Protein AF-A0A127ZNM2-F1 (afdb_monomer)

Mean predicted aligned error: 16.03 Å

Structure (mmCIF, N/CA/C/O backbone):
data_AF-A0A127ZNM2-F1
#
_entry.id   AF-A0A127ZNM2-F1
#
loop_
_atom_site.group_PDB
_atom_site.id
_atom_site.type_symbol
_atom_site.label_atom_id
_atom_site.label_alt_id
_atom_site.label_comp_id
_atom_site.label_asym_id
_atom_site.label_entity_id
_atom_site.label_seq_id
_atom_site.pdbx_PDB_ins_code
_atom_site.Cartn_x
_atom_site.Cartn_y
_atom_site.Cartn_z
_atom_site.occupancy
_atom_site.B_iso_or_equiv
_atom_site.auth_seq_id
_atom_site.auth_comp_id
_atom_site.auth_asym_id
_atom_site.auth_atom_id
_atom_site.pdbx_PDB_model_num
ATOM 1 N N . MET A 1 1 ? 29.976 -77.943 -23.972 1.00 35.22 1 MET A N 1
ATOM 2 C CA . MET A 1 1 ? 30.189 -76.888 -24.985 1.00 35.22 1 MET A CA 1
ATOM 3 C C . MET A 1 1 ? 28.812 -76.479 -25.457 1.00 35.22 1 MET A C 1
ATOM 5 O O . MET A 1 1 ? 28.127 -77.279 -26.067 1.00 35.22 1 MET A O 1
ATOM 9 N N . GLU A 1 2 ? 28.236 -75.532 -24.726 1.00 41.50 2 GLU A N 1
ATOM 10 C CA . GLU A 1 2 ? 28.167 -74.114 -25.117 1.00 41.50 2 GLU A CA 1
ATOM 11 C C . GLU A 1 2 ? 27.053 -73.887 -26.136 1.00 41.50 2 GLU A C 1
ATOM 13 O O . GLU A 1 2 ? 27.172 -74.310 -27.277 1.00 41.50 2 GLU A O 1
ATOM 18 N N . SER A 1 3 ? 25.991 -73.217 -25.676 1.00 38.03 3 SER A N 1
ATOM 19 C CA . SER A 1 3 ? 25.075 -72.359 -26.443 1.00 38.03 3 SER A CA 1
ATOM 20 C C . SER A 1 3 ? 23.628 -72.568 -25.995 1.00 38.03 3 SER A C 1
ATOM 22 O O . SER A 1 3 ? 22.921 -73.419 -26.518 1.00 38.03 3 SER A O 1
ATOM 24 N N . SER A 1 4 ? 23.189 -71.789 -25.004 1.00 39.59 4 SER A N 1
ATOM 25 C CA . SER A 1 4 ? 21.938 -71.021 -25.121 1.00 39.59 4 SER A CA 1
ATOM 26 C C . SER A 1 4 ? 21.837 -70.022 -23.963 1.00 39.59 4 SER A C 1
ATOM 28 O O . SER A 1 4 ? 20.958 -70.078 -23.113 1.00 39.59 4 SER A O 1
ATOM 30 N N . ASN A 1 5 ? 22.813 -69.113 -23.896 1.00 51.09 5 ASN A N 1
ATOM 31 C CA . ASN A 1 5 ? 22.818 -67.956 -22.988 1.00 51.09 5 ASN A CA 1
ATOM 32 C C . ASN A 1 5 ? 22.703 -66.642 -23.791 1.00 51.09 5 ASN A C 1
ATOM 34 O O . ASN A 1 5 ? 23.195 -65.589 -23.387 1.00 51.09 5 ASN A O 1
ATOM 38 N N . TRP A 1 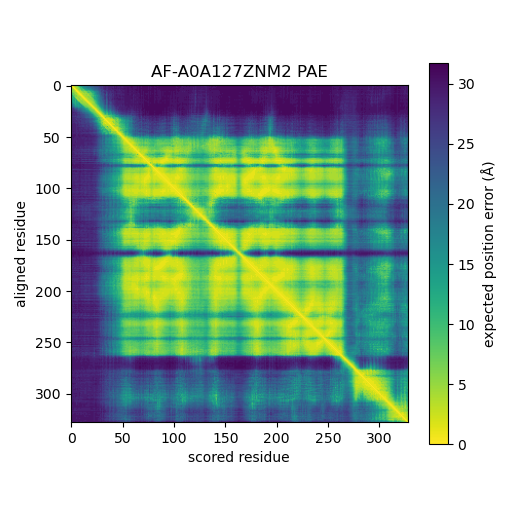6 ? 22.089 -66.721 -24.978 1.00 43.47 6 TRP A N 1
ATOM 39 C CA . TRP A 1 6 ? 22.029 -65.627 -25.955 1.00 43.47 6 TRP A CA 1
ATOM 40 C C . TRP A 1 6 ? 20.645 -64.972 -26.073 1.00 43.47 6 TRP A C 1
ATOM 42 O O . TRP A 1 6 ? 20.515 -63.931 -26.701 1.00 43.47 6 TRP A O 1
ATOM 52 N N . ILE A 1 7 ? 19.617 -65.519 -25.414 1.00 46.19 7 ILE A N 1
ATOM 53 C CA . ILE A 1 7 ? 18.270 -64.920 -25.417 1.00 46.19 7 ILE A CA 1
ATOM 54 C C . ILE A 1 7 ? 18.083 -63.981 -24.211 1.00 46.19 7 ILE A C 1
ATOM 56 O O . ILE A 1 7 ? 17.476 -62.921 -24.344 1.00 46.19 7 ILE A O 1
ATOM 60 N N . LEU A 1 8 ? 18.709 -64.265 -23.060 1.00 42.72 8 LEU A N 1
ATOM 61 C CA . LEU A 1 8 ? 18.593 -63.407 -21.869 1.00 42.72 8 LEU A CA 1
ATOM 62 C C . LEU A 1 8 ? 19.437 -62.118 -21.950 1.00 42.72 8 LEU A C 1
ATOM 64 O O . LEU A 1 8 ? 19.090 -61.109 -21.341 1.00 42.72 8 LEU A O 1
ATOM 68 N N . LYS A 1 9 ? 20.520 -62.111 -22.743 1.00 43.12 9 LYS A N 1
ATOM 69 C CA . LYS A 1 9 ? 21.367 -60.918 -22.936 1.00 43.12 9 LYS A CA 1
ATOM 70 C C . LYS A 1 9 ? 20.767 -59.882 -23.889 1.00 43.12 9 LYS A C 1
ATOM 72 O O . LYS A 1 9 ? 21.133 -58.717 -23.791 1.00 43.12 9 LYS A O 1
ATOM 77 N N . HIS A 1 10 ? 19.865 -60.261 -24.794 1.00 45.41 10 HIS A N 1
ATOM 78 C CA . HIS A 1 10 ? 19.242 -59.310 -25.728 1.00 45.41 10 HIS A CA 1
ATOM 79 C C . HIS A 1 10 ? 17.974 -58.663 -25.164 1.00 45.41 10 HIS A C 1
ATOM 81 O O . HIS A 1 10 ? 17.682 -57.519 -25.498 1.00 45.41 10 HIS A O 1
ATOM 87 N N . VAL A 1 11 ? 17.295 -59.317 -24.218 1.00 47.62 11 VAL A N 1
ATOM 88 C CA . VAL A 1 11 ? 16.164 -58.707 -23.499 1.00 47.62 11 VAL A CA 1
ATOM 89 C C . VAL A 1 11 ? 16.650 -57.667 -22.477 1.00 47.62 11 VAL A C 1
ATOM 91 O O . VAL A 1 11 ? 16.052 -56.601 -22.358 1.00 47.62 11 VAL A O 1
ATOM 94 N N . SER A 1 12 ? 17.793 -57.896 -21.818 1.00 44.81 12 SER A N 1
ATOM 95 C CA . SER A 1 12 ? 18.364 -56.910 -20.883 1.00 44.81 12 SER A CA 1
ATOM 96 C C . SER A 1 12 ? 19.049 -55.717 -21.561 1.00 44.81 12 SER A C 1
ATOM 98 O O . SER A 1 12 ? 19.131 -54.658 -20.948 1.00 44.81 12 SER A O 1
ATOM 100 N N . LEU A 1 13 ? 19.516 -55.841 -22.812 1.00 41.12 13 LEU A N 1
ATOM 101 C CA . LEU A 1 13 ? 20.121 -54.708 -23.530 1.00 41.12 13 LEU A CA 1
ATOM 102 C C . LEU A 1 13 ? 19.072 -53.779 -24.167 1.00 41.12 13 LEU A C 1
ATOM 104 O O . LEU A 1 13 ? 19.312 -52.580 -24.277 1.00 41.12 13 LEU A O 1
ATOM 108 N N . LEU A 1 14 ? 17.893 -54.302 -24.523 1.00 38.56 14 LEU A N 1
ATOM 109 C CA . LEU A 1 14 ? 16.771 -53.483 -24.991 1.00 38.56 14 LEU A CA 1
ATOM 110 C C . LEU A 1 14 ? 16.116 -52.693 -23.850 1.00 38.56 14 LEU A C 1
ATOM 112 O O . LEU A 1 14 ? 15.683 -51.569 -24.074 1.00 38.56 14 LEU A O 1
ATOM 116 N N . LEU A 1 15 ? 16.122 -53.203 -22.613 1.00 39.69 15 LEU A N 1
ATOM 117 C CA . LEU A 1 15 ? 15.549 -52.480 -21.470 1.00 39.69 15 LEU A CA 1
ATOM 118 C C . LEU A 1 15 ? 16.436 -51.336 -20.940 1.00 39.69 15 LEU A C 1
ATOM 120 O O . LEU A 1 15 ? 15.927 -50.423 -20.298 1.00 39.69 15 LEU A O 1
ATOM 124 N N . VAL A 1 16 ? 17.741 -51.336 -21.236 1.00 42.06 16 VAL A N 1
ATOM 125 C CA . VAL A 1 16 ? 18.665 -50.255 -20.828 1.00 42.06 16 VAL A CA 1
ATOM 126 C C . VAL A 1 16 ? 18.753 -49.136 -21.880 1.00 42.06 16 VAL A C 1
ATOM 128 O O . VAL A 1 16 ? 19.039 -47.987 -21.538 1.00 42.06 16 VAL A O 1
ATOM 131 N N . PHE A 1 17 ? 18.395 -49.413 -23.139 1.00 33.31 17 PHE A N 1
ATOM 132 C CA . PHE A 1 17 ? 18.260 -48.374 -24.170 1.00 33.31 17 PHE A CA 1
ATOM 133 C C . PHE A 1 17 ? 16.949 -47.575 -24.086 1.00 33.31 17 PHE A C 1
ATOM 135 O O . PHE A 1 17 ? 16.884 -46.476 -24.630 1.00 33.31 17 PHE A O 1
ATOM 142 N N . PHE A 1 18 ? 15.943 -48.050 -23.341 1.00 35.19 18 PHE A N 1
ATOM 143 C CA . PHE A 1 18 ? 14.729 -47.273 -23.040 1.00 35.19 18 PHE A CA 1
ATOM 144 C C . PHE A 1 18 ? 14.831 -46.405 -21.772 1.00 35.19 18 PHE A C 1
ATOM 146 O O . PHE A 1 18 ? 13.938 -45.605 -21.518 1.00 35.19 18 PHE A O 1
ATOM 153 N N . LEU A 1 19 ? 15.920 -46.507 -20.999 1.00 37.59 19 LEU A N 1
ATOM 154 C CA . LEU A 1 19 ? 16.128 -45.738 -19.757 1.00 37.59 19 LEU A CA 1
ATOM 155 C C . LEU A 1 19 ? 17.254 -44.691 -19.847 1.00 37.59 19 LEU A C 1
ATOM 157 O O . LEU A 1 19 ? 17.606 -44.084 -18.841 1.00 37.59 19 LEU A O 1
ATOM 161 N N . SER A 1 20 ? 17.815 -44.446 -21.036 1.00 38.72 20 SER A N 1
ATOM 162 C CA . SER A 1 20 ? 18.922 -43.489 -21.230 1.00 38.72 20 SER A CA 1
ATOM 163 C C . SER A 1 20 ? 18.759 -42.546 -22.433 1.00 38.72 20 SER A C 1
ATOM 165 O O . SER A 1 20 ? 19.732 -41.957 -22.896 1.00 38.72 20 SER A O 1
ATOM 167 N N . HIS A 1 21 ? 17.528 -42.334 -22.910 1.00 34.25 21 HIS A N 1
ATOM 168 C CA . HIS A 1 21 ? 17.218 -41.334 -23.944 1.00 34.25 21 HIS A CA 1
ATOM 169 C C . HIS A 1 21 ? 16.222 -40.261 -23.483 1.00 34.25 21 HIS A C 1
ATOM 171 O O . HIS A 1 21 ? 15.396 -39.788 -24.258 1.00 34.25 21 HIS A O 1
ATOM 177 N N . SER A 1 22 ? 16.353 -39.799 -22.237 1.00 34.81 22 SER A N 1
ATOM 178 C CA . SER A 1 22 ? 15.820 -38.491 -21.833 1.00 34.81 22 SER A CA 1
ATOM 179 C C . SER A 1 22 ? 16.742 -37.393 -22.372 1.00 34.81 22 SER A C 1
ATOM 181 O O . SER A 1 22 ? 17.459 -36.727 -21.629 1.00 34.81 22 SER A O 1
ATOM 183 N N . CYS A 1 23 ? 16.788 -37.269 -23.698 1.00 27.16 23 CYS A N 1
ATOM 184 C CA . CYS A 1 23 ? 17.317 -36.084 -24.346 1.00 27.16 23 CYS A CA 1
ATOM 185 C C . CYS A 1 23 ? 16.271 -34.983 -24.168 1.00 27.16 23 CYS A C 1
ATOM 187 O O . CYS A 1 23 ? 15.107 -35.166 -24.518 1.00 27.16 23 CYS A O 1
ATOM 189 N N . SER A 1 24 ? 16.697 -33.872 -23.575 1.00 40.38 24 SER A N 1
ATOM 190 C CA . SER A 1 24 ? 15.928 -32.650 -23.400 1.00 40.38 24 SER A CA 1
ATOM 191 C C . SER A 1 24 ? 15.294 -32.195 -24.715 1.00 40.38 24 SER A C 1
ATOM 193 O O . SER A 1 24 ? 15.946 -31.555 -25.538 1.00 40.38 24 SER A O 1
ATOM 195 N N . SER A 1 25 ? 14.005 -32.461 -24.890 1.00 27.12 25 SER A N 1
ATOM 196 C CA . SER A 1 25 ? 13.142 -31.614 -25.700 1.00 27.12 25 SER A CA 1
ATOM 197 C C . SER A 1 25 ? 12.566 -30.554 -24.772 1.00 27.12 25 SER A C 1
ATOM 199 O O . SER A 1 25 ? 11.732 -30.837 -23.914 1.00 27.12 25 SER A O 1
ATOM 201 N N . SER A 1 26 ? 13.041 -29.320 -24.920 1.00 38.88 26 SER A N 1
ATOM 202 C CA . SER A 1 26 ? 12.324 -28.136 -24.463 1.00 38.88 26 SER A CA 1
ATOM 203 C C . SER A 1 26 ? 11.007 -28.060 -25.238 1.00 38.88 26 SER A C 1
ATOM 205 O O . SER A 1 26 ? 10.921 -27.399 -26.273 1.00 38.88 26 SER A O 1
ATOM 207 N N . GLU A 1 27 ? 9.998 -28.801 -24.788 1.00 27.56 27 GLU A N 1
ATOM 208 C CA . GLU A 1 27 ? 8.632 -28.607 -25.246 1.00 27.56 27 GLU A CA 1
ATOM 209 C C . GLU A 1 27 ? 8.141 -27.303 -24.627 1.00 27.56 27 GLU A C 1
ATOM 211 O O . GLU A 1 27 ? 7.844 -27.212 -23.437 1.00 27.56 27 GLU A O 1
ATOM 216 N N . ALA A 1 28 ? 8.118 -26.255 -25.446 1.00 31.23 28 ALA A N 1
ATOM 217 C CA . ALA A 1 28 ? 7.333 -25.075 -25.152 1.00 31.23 28 ALA A CA 1
ATOM 218 C C . ALA A 1 28 ? 5.881 -25.538 -24.964 1.00 31.23 28 ALA A C 1
ATOM 220 O O . ALA A 1 28 ? 5.241 -25.979 -25.922 1.00 31.23 28 ALA A O 1
ATOM 221 N N . PHE A 1 29 ? 5.388 -25.484 -23.724 1.00 30.30 29 PHE A N 1
ATOM 222 C CA . PHE A 1 29 ? 3.996 -25.775 -23.403 1.00 30.30 29 PHE A CA 1
ATOM 223 C C . PHE A 1 29 ? 3.102 -24.891 -24.274 1.00 30.30 29 PHE A C 1
ATOM 225 O O . PHE A 1 29 ? 3.003 -23.682 -24.077 1.00 30.30 29 PHE A O 1
ATOM 232 N N . SER A 1 30 ? 2.471 -25.497 -25.276 1.00 38.84 30 SER A N 1
ATOM 233 C CA . SER A 1 30 ? 1.411 -24.843 -26.031 1.00 38.84 30 SER A CA 1
ATOM 234 C C . SER A 1 30 ? 0.174 -24.824 -25.129 1.00 38.84 30 SER A C 1
ATOM 236 O O . SER A 1 30 ? -0.237 -25.900 -24.685 1.00 38.84 30 SER A O 1
ATOM 238 N N . PRO A 1 31 ? -0.414 -23.654 -24.818 1.00 42.91 31 PRO A N 1
ATOM 239 C CA . PRO A 1 31 ? -1.586 -23.596 -23.954 1.00 42.91 31 PRO A CA 1
ATOM 240 C C . PRO A 1 31 ? -2.721 -24.416 -24.565 1.00 42.91 31 PRO A C 1
ATOM 242 O O . PRO A 1 31 ? -2.921 -24.414 -25.787 1.00 42.91 31 PRO A O 1
ATOM 245 N N . SER A 1 32 ? -3.452 -25.145 -23.720 1.00 55.75 32 SER A N 1
ATOM 246 C CA . SER A 1 32 ? -4.535 -26.006 -24.183 1.00 55.75 32 SER A CA 1
ATOM 247 C C . SER A 1 32 ? -5.611 -25.175 -24.901 1.00 55.75 32 SER A C 1
ATOM 249 O O . SER A 1 32 ? -5.792 -23.983 -24.642 1.00 55.75 32 SER A O 1
ATOM 251 N N . LEU A 1 33 ? -6.363 -25.793 -25.819 1.00 40.06 33 LEU A N 1
ATOM 252 C CA . LEU A 1 33 ? -7.498 -25.133 -26.484 1.00 40.06 33 LEU A CA 1
ATOM 253 C C . LEU A 1 33 ? -8.499 -24.569 -25.464 1.00 40.06 33 LEU A C 1
ATOM 255 O O . LEU A 1 33 ? -9.115 -23.538 -25.717 1.00 40.06 33 LEU A O 1
ATOM 259 N N . LEU A 1 34 ? -8.614 -25.222 -24.307 1.00 33.97 34 LEU A N 1
ATOM 260 C CA . LEU A 1 34 ? -9.468 -24.810 -23.204 1.00 33.97 34 LEU A CA 1
ATOM 261 C C . LEU A 1 34 ? -8.902 -23.575 -22.489 1.00 33.97 34 LEU A C 1
ATOM 263 O O . LEU A 1 34 ? -9.646 -22.620 -22.313 1.00 33.97 34 LEU A O 1
ATOM 267 N N . ASP A 1 35 ? -7.594 -23.513 -22.211 1.00 42.50 35 ASP A N 1
ATOM 268 C CA . ASP A 1 35 ? -6.939 -22.307 -21.665 1.00 42.50 35 ASP A CA 1
ATOM 269 C C . ASP A 1 35 ? -7.088 -21.112 -22.600 1.00 42.50 35 ASP A C 1
ATOM 271 O O . ASP A 1 35 ? -7.385 -19.996 -22.174 1.00 42.50 35 ASP A O 1
ATOM 275 N N . ARG A 1 36 ? -6.921 -21.339 -23.905 1.00 40.56 36 ARG A N 1
ATOM 276 C CA . ARG A 1 36 ? -7.067 -20.293 -24.920 1.00 40.56 36 ARG A CA 1
ATOM 277 C C . ARG A 1 36 ? -8.512 -19.803 -25.024 1.00 40.56 36 ARG A C 1
ATOM 279 O O . ARG A 1 36 ? -8.732 -18.607 -25.208 1.00 40.56 36 ARG A O 1
ATOM 286 N N . VAL A 1 37 ? -9.491 -20.699 -24.892 1.00 38.09 37 VAL A N 1
ATOM 287 C CA . VAL A 1 37 ? -10.918 -20.348 -24.863 1.00 38.09 37 VAL A CA 1
ATOM 288 C C . VAL A 1 37 ? -11.269 -19.612 -23.574 1.00 38.09 37 VAL A C 1
ATOM 290 O O . VAL A 1 37 ? -11.869 -18.548 -23.670 1.00 38.09 37 VAL A O 1
ATOM 293 N N . VAL A 1 38 ? -10.828 -20.094 -22.407 1.00 44.94 38 VAL A N 1
ATOM 294 C CA . VAL A 1 38 ? -11.055 -19.460 -21.098 1.00 44.94 38 VAL A CA 1
ATOM 295 C C . VAL A 1 38 ? -10.435 -18.065 -21.061 1.00 44.94 38 VAL A C 1
ATOM 297 O O . VAL A 1 38 ? -11.117 -17.099 -20.727 1.00 44.94 38 VAL A O 1
ATOM 300 N N . THR A 1 39 ? -9.189 -17.919 -21.513 1.00 49.19 39 THR A N 1
ATOM 301 C CA . THR A 1 39 ? -8.491 -16.625 -21.570 1.00 49.19 39 THR A CA 1
ATOM 302 C C . THR A 1 39 ? -9.199 -15.658 -22.519 1.00 49.19 39 THR A C 1
ATOM 304 O O . THR A 1 39 ? -9.413 -14.496 -22.169 1.00 49.19 39 THR A O 1
ATOM 307 N N . ASN A 1 40 ? -9.649 -16.134 -23.685 1.00 44.00 40 ASN A N 1
ATOM 308 C CA . ASN A 1 40 ? -10.440 -15.325 -24.612 1.00 44.00 40 ASN A CA 1
ATOM 309 C C . ASN A 1 40 ? -11.808 -14.941 -24.035 1.00 44.00 40 ASN A C 1
ATOM 311 O O . ASN A 1 40 ? -12.238 -13.803 -24.213 1.00 44.00 40 ASN A O 1
ATOM 315 N N . THR A 1 41 ? -12.493 -15.840 -23.322 1.00 40.25 41 THR A N 1
ATOM 316 C CA . THR A 1 41 ? -13.775 -15.525 -22.681 1.00 40.25 41 THR A CA 1
ATOM 317 C C . THR A 1 41 ? -13.605 -14.548 -21.526 1.00 40.25 41 THR A C 1
ATOM 319 O O . THR A 1 41 ? -14.389 -13.609 -21.428 1.00 40.25 41 THR A O 1
ATOM 322 N N . THR A 1 42 ? -12.558 -14.674 -20.711 1.00 46.69 42 THR A N 1
ATOM 323 C CA . THR A 1 42 ? -12.232 -13.710 -19.651 1.00 46.69 42 THR A CA 1
ATOM 324 C C . THR A 1 42 ? -11.885 -12.348 -20.250 1.00 46.69 42 THR A C 1
ATOM 326 O O . THR A 1 42 ? -12.322 -11.320 -19.739 1.00 46.69 42 THR A O 1
ATOM 329 N N . HIS A 1 43 ? -11.181 -12.315 -21.386 1.00 51.62 43 HIS A N 1
ATOM 330 C CA . HIS A 1 43 ? -10.910 -11.084 -22.128 1.00 51.62 43 HIS A CA 1
ATOM 331 C C . HIS A 1 43 ? -12.187 -10.440 -22.700 1.00 51.62 43 HIS A C 1
ATOM 333 O O . HIS A 1 43 ? -12.352 -9.226 -22.614 1.00 51.62 43 HIS A O 1
ATOM 339 N N . LEU A 1 44 ? -13.114 -11.237 -23.242 1.00 44.66 44 LEU A N 1
ATOM 340 C CA . LEU A 1 44 ? -14.405 -10.770 -23.768 1.00 44.66 44 LEU A CA 1
ATOM 341 C C . LEU A 1 44 ? -15.347 -10.250 -22.667 1.00 44.66 44 LEU A C 1
ATOM 343 O O . LEU A 1 44 ? -16.059 -9.274 -22.890 1.00 44.66 44 LEU A O 1
ATOM 347 N N . HIS A 1 45 ? -15.332 -10.859 -21.477 1.00 41.47 45 HIS A N 1
ATOM 348 C CA . HIS A 1 45 ? -16.217 -10.488 -20.363 1.00 41.47 45 HIS A CA 1
ATOM 349 C C . HIS A 1 45 ? -15.604 -9.475 -19.384 1.00 41.47 45 HIS A C 1
ATOM 351 O O . HIS A 1 45 ? -16.318 -8.965 -18.523 1.00 41.47 45 HIS A O 1
ATOM 357 N N . ARG A 1 46 ? -14.320 -9.115 -19.531 1.00 44.34 46 ARG A N 1
ATOM 358 C CA . ARG A 1 46 ? -13.620 -8.119 -18.691 1.00 44.34 46 ARG A CA 1
ATOM 359 C C . ARG A 1 46 ? -14.329 -6.767 -18.609 1.00 44.34 46 ARG A C 1
ATOM 361 O O . ARG A 1 46 ? -14.329 -6.146 -17.553 1.00 44.34 46 ARG A O 1
ATOM 368 N N . ASN A 1 47 ? -14.959 -6.335 -19.701 1.00 40.47 47 ASN A N 1
ATOM 369 C CA . ASN A 1 47 ? -15.718 -5.082 -19.738 1.00 40.47 47 ASN A CA 1
ATOM 370 C C . ASN A 1 47 ? -17.087 -5.186 -19.043 1.00 40.47 47 ASN A C 1
ATOM 372 O O . ASN A 1 47 ? -17.667 -4.164 -18.694 1.00 40.47 47 ASN A O 1
ATOM 376 N N . PHE A 1 48 ? -17.602 -6.402 -18.840 1.00 38.34 48 PHE A N 1
ATOM 377 C CA . PHE A 1 48 ? -18.937 -6.655 -18.292 1.00 38.34 48 PHE A CA 1
ATOM 378 C C . PHE A 1 48 ? -18.924 -7.010 -16.802 1.00 38.34 48 PHE A C 1
ATOM 380 O O . PHE A 1 48 ? -19.927 -6.806 -16.127 1.00 38.34 48 PHE A O 1
ATOM 387 N N . THR A 1 49 ? -17.807 -7.517 -16.271 1.00 42.06 49 THR A N 1
ATOM 388 C CA . THR A 1 49 ? -17.690 -7.905 -14.855 1.00 42.06 49 THR A CA 1
ATOM 389 C C . THR A 1 49 ? -17.164 -6.791 -13.945 1.00 42.06 49 THR A C 1
ATOM 391 O O . THR A 1 49 ? -17.175 -6.965 -12.731 1.00 42.06 49 THR A O 1
ATOM 394 N N . ALA A 1 50 ? -16.700 -5.659 -14.498 1.00 41.59 50 ALA A N 1
ATOM 395 C CA . ALA A 1 50 ? -16.105 -4.528 -13.763 1.00 41.59 50 ALA A CA 1
ATOM 396 C C . ALA A 1 50 ? -14.948 -4.906 -12.806 1.00 41.59 50 ALA A C 1
ATOM 398 O O . ALA A 1 50 ? -14.529 -4.108 -11.966 1.00 41.59 50 ALA A O 1
ATOM 399 N N . VAL A 1 51 ? -14.394 -6.118 -12.929 1.00 47.06 51 VAL A N 1
ATOM 400 C CA . VAL A 1 51 ? -13.293 -6.588 -12.088 1.00 47.06 51 VAL A CA 1
ATOM 401 C C . VAL A 1 51 ? -12.020 -5.873 -12.530 1.00 47.06 51 VAL A C 1
ATOM 403 O O . VAL A 1 51 ? -11.520 -6.096 -13.633 1.00 47.06 51 VAL A O 1
ATOM 406 N N . SER A 1 52 ? -11.496 -5.003 -11.661 1.00 59.38 52 SER A N 1
ATOM 407 C CA . SER A 1 52 ? -10.227 -4.304 -11.890 1.00 59.38 52 SER A CA 1
ATOM 408 C C . SER A 1 52 ? -9.124 -5.294 -12.275 1.00 59.38 52 SER A C 1
ATOM 410 O O . SER A 1 52 ? -8.956 -6.320 -11.614 1.00 59.38 52 SER A O 1
ATOM 412 N N . GLN A 1 53 ? -8.342 -4.971 -13.313 1.00 65.12 53 GLN A N 1
ATOM 413 C CA . GLN A 1 53 ? -7.203 -5.793 -13.746 1.00 65.12 53 GLN A CA 1
ATOM 414 C C . GLN A 1 53 ? -6.200 -6.017 -12.613 1.00 65.12 53 GLN A C 1
ATOM 416 O O . GLN A 1 53 ? -5.581 -7.076 -12.556 1.00 65.12 53 GLN A O 1
ATOM 421 N N . PHE A 1 54 ? -6.118 -5.071 -11.673 1.00 66.44 54 PHE A N 1
ATOM 422 C CA . PHE A 1 54 ? -5.337 -5.237 -10.461 1.00 66.44 54 PHE A CA 1
ATOM 423 C C . PHE A 1 54 ? -5.750 -6.510 -9.724 1.00 66.44 54 PHE A C 1
ATOM 425 O O . PHE A 1 54 ? -4.900 -7.355 -9.518 1.00 66.44 54 PHE A O 1
ATOM 432 N N . ARG A 1 55 ? -7.047 -6.763 -9.484 1.00 65.69 55 ARG A N 1
ATOM 433 C CA . ARG A 1 55 ? -7.531 -7.954 -8.749 1.00 65.69 55 ARG A CA 1
ATOM 434 C C . ARG A 1 55 ? -7.056 -9.289 -9.342 1.00 65.69 55 ARG A C 1
ATOM 436 O O . ARG A 1 55 ? -7.042 -10.291 -8.633 1.00 65.69 55 ARG A O 1
ATOM 443 N N . THR A 1 56 ? -6.654 -9.306 -10.615 1.00 66.25 56 THR A N 1
ATOM 444 C CA . THR A 1 56 ? -6.136 -10.505 -11.289 1.00 66.25 56 THR A CA 1
ATOM 445 C C . THR A 1 56 ? -4.668 -10.812 -10.984 1.00 66.25 56 THR A C 1
ATOM 447 O O . THR A 1 56 ? -4.249 -11.941 -11.223 1.00 66.25 56 THR A O 1
ATOM 450 N N . ILE A 1 57 ? -3.900 -9.878 -10.404 1.00 70.00 57 ILE A N 1
ATOM 451 C CA . ILE A 1 57 ? -2.476 -10.105 -10.104 1.00 70.00 57 ILE A CA 1
ATOM 452 C C . ILE A 1 57 ? -2.253 -11.131 -8.985 1.00 70.00 57 ILE A C 1
ATOM 454 O O . ILE A 1 57 ? -1.230 -11.803 -8.972 1.00 70.00 57 ILE A O 1
ATOM 458 N N . ASN A 1 58 ? -3.253 -11.360 -8.124 1.00 65.00 58 ASN A N 1
ATOM 459 C CA . ASN A 1 58 ? -3.242 -12.428 -7.112 1.00 65.00 58 ASN A CA 1
ATOM 460 C C . ASN A 1 58 ? -3.004 -13.819 -7.708 1.00 65.00 58 ASN A C 1
ATOM 462 O O . ASN A 1 58 ? -2.650 -14.744 -6.985 1.00 65.00 58 ASN A O 1
ATOM 466 N N . ARG A 1 59 ? -3.242 -13.956 -9.014 1.00 66.56 59 ARG A N 1
ATOM 467 C CA . ARG A 1 59 ? -3.196 -15.205 -9.763 1.00 66.56 59 ARG A CA 1
ATOM 468 C C . ARG A 1 59 ? -2.042 -15.259 -10.769 1.00 66.56 59 ARG A C 1
ATOM 470 O O . ARG A 1 59 ? -2.101 -16.056 -11.702 1.00 66.56 59 ARG A O 1
ATOM 477 N N . GLN A 1 60 ? -1.050 -14.378 -10.636 1.00 70.62 60 GLN A N 1
ATOM 478 C CA . GLN A 1 60 ? 0.087 -14.297 -11.551 1.00 70.62 60 GLN A CA 1
ATOM 479 C C . GLN A 1 60 ? 1.403 -14.639 -10.861 1.00 70.62 60 GLN A C 1
ATOM 481 O O . GLN A 1 60 ? 1.593 -14.362 -9.677 1.00 70.62 60 GLN A O 1
ATOM 486 N N . VAL A 1 61 ? 2.345 -15.185 -11.634 1.00 72.62 61 VAL A N 1
ATOM 487 C CA . VAL A 1 61 ? 3.756 -15.218 -11.231 1.00 72.62 61 VAL A CA 1
ATOM 488 C C . VAL A 1 61 ? 4.324 -13.818 -11.396 1.00 72.62 61 VAL A C 1
ATOM 490 O O . VAL A 1 61 ? 4.150 -13.203 -12.445 1.00 72.62 61 VAL A O 1
ATOM 493 N N . LEU A 1 62 ? 5.011 -13.327 -10.367 1.00 79.06 62 LEU A N 1
ATOM 494 C CA . LEU A 1 62 ? 5.818 -12.118 -10.460 1.00 79.06 62 LEU A CA 1
ATOM 495 C C . LEU A 1 62 ? 7.250 -12.519 -10.810 1.00 79.06 62 LEU A C 1
ATOM 497 O O . LEU A 1 62 ? 8.058 -12.797 -9.922 1.00 79.06 62 LEU A O 1
ATOM 501 N N . ASP A 1 63 ? 7.535 -12.589 -12.109 1.00 81.75 63 ASP A N 1
ATOM 502 C CA . ASP A 1 63 ? 8.866 -12.931 -12.615 1.00 81.75 63 ASP A CA 1
ATOM 503 C C . ASP A 1 63 ? 9.899 -11.867 -12.204 1.00 81.75 63 ASP A C 1
ATOM 505 O O . ASP A 1 63 ? 9.566 -10.696 -12.021 1.00 81.75 63 ASP A O 1
ATOM 509 N N . ASP A 1 64 ? 11.168 -12.254 -12.056 1.00 86.75 64 ASP A N 1
ATOM 510 C CA . ASP A 1 64 ? 12.257 -11.316 -11.757 1.00 86.75 64 ASP A CA 1
ATOM 511 C C . ASP A 1 64 ? 12.962 -10.877 -13.050 1.00 86.75 64 ASP A C 1
ATOM 513 O O . ASP A 1 64 ? 13.729 -11.629 -13.654 1.00 86.75 64 ASP A O 1
ATOM 517 N N . CYS A 1 65 ? 12.711 -9.635 -13.466 1.00 88.50 65 CYS A N 1
ATOM 518 C CA . CYS A 1 65 ? 13.334 -8.979 -14.616 1.00 88.50 65 CYS A CA 1
ATOM 519 C C . CYS A 1 65 ? 14.402 -7.954 -14.214 1.00 88.50 65 CYS A C 1
ATOM 521 O O . CYS A 1 65 ? 14.876 -7.207 -15.076 1.00 88.50 65 CYS A O 1
ATOM 523 N N . SER A 1 66 ? 14.805 -7.894 -12.942 1.00 85.25 66 SER A N 1
ATOM 524 C CA . SER A 1 66 ? 15.734 -6.869 -12.447 1.00 85.25 66 SER A CA 1
ATOM 525 C C . SER A 1 66 ? 17.074 -6.855 -13.192 1.00 85.25 66 SER A C 1
ATOM 527 O O . SER A 1 66 ? 17.617 -5.790 -13.496 1.00 85.25 66 SER A O 1
ATOM 529 N N . ALA A 1 67 ? 17.565 -8.030 -13.599 1.00 82.00 67 ALA A N 1
ATOM 530 C CA . ALA A 1 67 ? 18.791 -8.176 -14.383 1.00 82.00 67 ALA A CA 1
ATOM 531 C C . ALA A 1 67 ? 18.736 -7.478 -15.757 1.00 82.00 67 ALA A C 1
ATOM 533 O O . ALA A 1 67 ? 19.769 -7.060 -16.280 1.00 82.00 67 ALA A O 1
ATOM 534 N N . SER A 1 68 ? 17.542 -7.318 -16.334 1.00 79.19 68 SER A N 1
ATOM 535 C CA . SER A 1 68 ? 17.347 -6.708 -17.655 1.00 79.19 68 SER A CA 1
ATOM 536 C C . SER A 1 68 ? 17.431 -5.179 -17.626 1.00 79.19 68 SER A C 1
ATOM 538 O O . SER A 1 68 ? 17.541 -4.550 -18.677 1.00 79.19 68 SER A O 1
ATOM 540 N N . SER A 1 69 ? 17.375 -4.555 -16.444 1.00 81.12 69 SER A N 1
ATOM 541 C CA . SER A 1 69 ? 17.368 -3.094 -16.280 1.00 81.12 69 SER A CA 1
ATOM 542 C C . SER A 1 69 ? 18.277 -2.630 -15.130 1.00 81.12 69 SER A C 1
ATOM 544 O O . SER A 1 69 ? 17.807 -2.022 -14.170 1.00 81.12 69 SER A O 1
ATOM 546 N N . PRO A 1 70 ? 19.605 -2.832 -15.230 1.00 81.38 70 PRO A N 1
ATOM 547 C CA . PRO A 1 70 ? 20.551 -2.522 -14.150 1.00 81.38 70 PRO A CA 1
ATOM 548 C C . PRO A 1 70 ? 20.673 -1.021 -13.831 1.00 81.38 70 PRO A C 1
ATOM 550 O O . PRO A 1 70 ? 21.206 -0.644 -12.790 1.00 81.38 70 PRO A O 1
ATOM 553 N N . SER A 1 71 ? 20.218 -0.143 -14.729 1.00 83.25 71 SER A N 1
ATOM 554 C CA . SER A 1 71 ? 20.179 1.307 -14.515 1.00 83.25 71 SER A CA 1
ATOM 555 C C . SER A 1 71 ? 18.952 1.787 -13.745 1.00 83.25 71 SER A C 1
ATOM 557 O O . SER A 1 71 ? 18.917 2.963 -13.380 1.00 83.25 71 SER A O 1
ATOM 559 N N . LEU A 1 72 ? 17.952 0.925 -13.540 1.00 92.56 72 LEU A N 1
ATOM 560 C CA . LEU A 1 72 ? 16.671 1.322 -12.979 1.00 92.56 72 LEU A CA 1
ATOM 561 C C . LEU A 1 72 ? 16.788 1.654 -11.490 1.00 92.56 72 LEU A C 1
ATOM 563 O O . LEU A 1 72 ? 17.410 0.926 -10.717 1.00 92.56 72 LEU A O 1
ATOM 567 N N . LYS A 1 73 ? 16.167 2.760 -11.085 1.00 94.12 73 LYS A N 1
ATOM 568 C CA . LYS A 1 73 ? 16.077 3.190 -9.690 1.00 94.12 73 LYS A CA 1
ATOM 569 C C . LYS A 1 73 ? 14.651 3.601 -9.371 1.00 94.12 73 LYS A C 1
ATOM 571 O O . LYS A 1 73 ? 14.040 4.355 -10.124 1.00 94.12 73 LYS A O 1
ATOM 576 N N . VAL A 1 74 ? 14.154 3.134 -8.231 1.00 95.75 74 VAL A N 1
ATOM 577 C CA . VAL A 1 74 ? 12.855 3.531 -7.684 1.00 95.75 74 VAL A CA 1
ATOM 578 C C . VAL A 1 74 ? 13.120 4.346 -6.425 1.00 95.75 74 VAL A C 1
ATOM 580 O O . VAL A 1 74 ? 13.598 3.820 -5.424 1.00 95.75 74 VAL A O 1
ATOM 583 N N . ASN A 1 75 ? 12.834 5.641 -6.485 1.00 95.19 75 ASN A N 1
ATOM 584 C CA . ASN A 1 75 ? 13.034 6.570 -5.380 1.00 95.19 75 ASN A CA 1
ATOM 585 C C . ASN A 1 75 ? 11.691 7.089 -4.877 1.00 95.19 75 ASN A C 1
ATOM 587 O O . ASN A 1 75 ? 10.747 7.243 -5.649 1.00 95.19 75 ASN A O 1
ATOM 591 N N . ILE A 1 76 ? 11.630 7.424 -3.593 1.00 94.62 76 ILE A N 1
ATOM 592 C CA . ILE A 1 76 ? 10.453 8.030 -2.971 1.00 94.62 76 ILE A CA 1
ATOM 593 C C . ILE A 1 76 ? 10.798 9.407 -2.408 1.00 94.62 76 ILE A C 1
ATOM 595 O O . ILE A 1 76 ? 11.938 9.658 -2.026 1.00 94.62 76 ILE A O 1
ATOM 599 N N . SER A 1 77 ? 9.814 10.300 -2.327 1.00 90.94 77 SER A N 1
ATOM 600 C CA . SER A 1 77 ? 9.997 11.673 -1.835 1.00 90.94 77 SER A CA 1
ATOM 601 C C . SER A 1 77 ? 10.128 11.816 -0.309 1.00 90.94 77 SER A C 1
ATOM 603 O O . SER A 1 77 ? 10.138 12.943 0.180 1.00 90.94 77 SER A O 1
ATOM 605 N N . SER A 1 78 ? 10.172 10.723 0.462 1.00 76.69 78 SER A N 1
ATOM 606 C CA . SER A 1 78 ? 10.172 10.784 1.934 1.00 76.69 78 SER A CA 1
ATOM 607 C C . SER A 1 78 ? 11.557 11.105 2.514 1.00 76.69 78 SER A C 1
ATOM 609 O O . SER A 1 78 ? 12.575 10.593 2.052 1.00 76.69 78 SER A O 1
ATOM 611 N N . ASN A 1 79 ? 11.583 11.926 3.572 1.00 65.12 79 ASN A N 1
ATOM 612 C CA . ASN A 1 79 ? 12.801 12.423 4.226 1.00 65.12 79 ASN A CA 1
ATOM 613 C C . ASN A 1 79 ? 13.401 11.476 5.285 1.00 65.12 79 ASN A C 1
ATOM 615 O O . ASN A 1 79 ? 14.392 11.856 5.906 1.00 65.12 79 ASN A O 1
ATOM 619 N N . SER A 1 80 ? 12.791 10.313 5.561 1.00 78.81 80 SER A N 1
ATOM 620 C CA . SER A 1 80 ? 13.338 9.173 6.350 1.00 78.81 80 SER A CA 1
ATOM 621 C C . SER A 1 80 ? 12.234 8.306 6.960 1.00 78.81 80 SER A C 1
ATOM 623 O O . SER A 1 80 ? 12.415 7.101 7.110 1.00 78.81 80 SER A O 1
ATOM 625 N N . SER A 1 81 ? 11.107 8.911 7.338 1.00 91.31 81 SER A N 1
ATOM 626 C CA . SER A 1 81 ? 9.950 8.214 7.904 1.00 91.31 81 SER A CA 1
ATOM 627 C C . SER A 1 81 ? 8.652 8.865 7.450 1.00 91.31 81 SER A C 1
ATOM 629 O O . SER A 1 81 ? 8.639 10.055 7.126 1.00 91.31 81 SER A O 1
ATOM 631 N N . LEU A 1 82 ? 7.588 8.066 7.403 1.00 93.75 82 LEU A N 1
ATOM 632 C CA . LEU A 1 82 ? 6.286 8.493 6.912 1.00 93.75 82 LEU A CA 1
ATOM 633 C C . LEU A 1 82 ? 5.371 9.019 8.023 1.00 93.75 82 LEU A C 1
ATOM 635 O O . LEU A 1 82 ? 5.338 8.477 9.130 1.00 93.75 82 LEU A O 1
ATOM 639 N N . SER A 1 83 ? 4.574 10.032 7.702 1.00 93.56 83 SER A N 1
ATOM 640 C CA . SER A 1 83 ? 3.479 10.520 8.546 1.00 93.56 83 SER A CA 1
ATOM 641 C C . SER A 1 83 ? 2.298 9.545 8.543 1.00 93.56 83 SER A C 1
ATOM 643 O O . SER A 1 83 ? 2.214 8.652 7.705 1.00 93.56 83 SER A O 1
ATOM 645 N N . ASP A 1 84 ? 1.343 9.723 9.462 1.00 91.06 84 ASP A N 1
ATOM 646 C CA . ASP A 1 84 ? 0.179 8.824 9.543 1.00 91.06 84 ASP A CA 1
ATOM 647 C C . ASP A 1 84 ? -0.715 8.843 8.300 1.00 91.06 84 ASP A C 1
ATOM 649 O O . ASP A 1 84 ? -1.441 7.888 8.031 1.00 91.06 84 ASP A O 1
ATOM 653 N N . GLU A 1 85 ? -0.663 9.945 7.563 1.00 91.00 85 GLU A N 1
ATOM 654 C CA . GLU A 1 85 ? -1.346 10.147 6.301 1.00 91.00 85 GLU A CA 1
ATOM 655 C C . GLU A 1 85 ? -0.534 11.157 5.483 1.00 91.00 85 GLU A C 1
ATOM 657 O O . GLU A 1 85 ? -0.331 12.290 5.926 1.00 91.00 85 GLU A O 1
ATOM 662 N N . GLU A 1 86 ? -0.054 10.768 4.304 1.00 90.69 86 GLU A N 1
ATOM 663 C CA . GLU A 1 86 ? 0.631 11.687 3.392 1.00 90.69 86 GLU A CA 1
ATOM 664 C C . GLU A 1 86 ? 0.582 11.224 1.932 1.00 90.69 86 GLU A C 1
ATOM 666 O O . GLU A 1 86 ? 0.279 10.072 1.622 1.00 90.69 86 GLU A O 1
ATOM 671 N N . PHE A 1 87 ? 0.911 12.135 1.015 1.00 92.12 87 PHE A N 1
ATOM 672 C CA . PHE A 1 87 ? 1.117 11.801 -0.391 1.00 92.12 87 PHE A CA 1
ATOM 673 C C . PHE A 1 87 ? 2.599 11.543 -0.659 1.00 92.12 87 PHE A C 1
ATOM 675 O O . PHE A 1 87 ? 3.415 12.464 -0.611 1.00 92.12 87 PHE A O 1
ATOM 682 N N . VAL A 1 88 ? 2.935 10.306 -1.015 1.00 94.19 88 VAL A N 1
ATOM 683 C CA . VAL A 1 88 ? 4.293 9.901 -1.385 1.00 94.19 88 VAL A CA 1
ATOM 684 C C . VAL A 1 88 ? 4.430 9.948 -2.901 1.00 94.19 88 VAL A C 1
ATOM 686 O O . VAL A 1 88 ? 3.668 9.309 -3.625 1.00 94.19 88 VAL A O 1
ATOM 689 N N . THR A 1 89 ? 5.409 10.705 -3.398 1.00 96.19 89 THR A N 1
ATOM 690 C CA . THR A 1 89 ? 5.762 10.681 -4.822 1.00 96.19 89 THR A CA 1
ATOM 691 C C . THR A 1 89 ? 6.804 9.597 -5.050 1.00 96.19 89 THR A C 1
ATOM 693 O O . THR A 1 89 ? 7.865 9.625 -4.427 1.00 96.19 89 THR A O 1
ATOM 696 N N . VAL A 1 90 ? 6.503 8.663 -5.947 1.00 96.88 90 VAL A N 1
ATOM 697 C CA . VAL A 1 90 ? 7.411 7.606 -6.387 1.00 96.88 90 VAL A CA 1
ATOM 698 C C . VAL A 1 90 ? 7.953 7.990 -7.753 1.00 96.88 90 VAL A C 1
ATOM 700 O O . VAL A 1 90 ? 7.185 8.202 -8.690 1.00 96.88 90 VAL A O 1
ATOM 703 N N . THR A 1 91 ? 9.272 8.078 -7.863 1.00 96.75 91 THR A N 1
ATOM 704 C CA . THR A 1 91 ? 9.985 8.400 -9.097 1.00 96.75 91 THR A CA 1
ATOM 705 C C . THR A 1 91 ? 10.753 7.179 -9.565 1.00 96.75 91 THR A C 1
ATOM 707 O O . THR A 1 91 ? 11.636 6.687 -8.861 1.00 96.75 91 THR A O 1
ATOM 710 N N . VAL A 1 92 ? 10.440 6.721 -10.772 1.00 96.56 92 VAL A N 1
ATOM 711 C CA . VAL A 1 92 ? 11.161 5.643 -11.446 1.00 96.56 92 VAL A CA 1
ATOM 712 C C . VAL A 1 92 ? 12.067 6.277 -12.491 1.00 96.56 92 VAL A C 1
ATOM 714 O O . VAL A 1 92 ? 11.592 6.998 -13.367 1.00 96.56 92 VAL A O 1
ATOM 717 N N . SER A 1 93 ? 13.371 6.033 -12.400 1.00 94.69 93 SER A N 1
ATOM 718 C CA . SER A 1 93 ? 14.365 6.489 -13.375 1.00 94.69 93 SER A CA 1
ATOM 719 C C . SER A 1 93 ? 15.165 5.318 -13.933 1.00 94.69 93 SER A C 1
ATOM 721 O O . SER A 1 93 ? 15.157 4.223 -13.373 1.00 94.69 93 SER A O 1
ATOM 723 N N . GLY A 1 94 ? 15.850 5.530 -15.058 1.00 91.69 94 GLY A N 1
ATOM 724 C CA . GLY A 1 94 ? 16.663 4.485 -15.681 1.00 91.69 94 GLY A CA 1
ATOM 725 C C . GLY A 1 94 ? 15.879 3.513 -16.570 1.00 91.69 94 GLY A C 1
ATOM 726 O O . GLY A 1 94 ? 16.419 2.458 -16.911 1.00 91.69 94 GLY A O 1
ATOM 727 N N . VAL A 1 95 ? 14.642 3.857 -16.951 1.00 93.06 95 VAL A N 1
ATOM 728 C CA . VAL A 1 95 ? 13.781 3.051 -17.834 1.00 93.06 95 VAL A CA 1
ATOM 729 C C . VAL A 1 95 ? 14.264 3.194 -19.275 1.00 93.06 95 VAL A C 1
ATOM 731 O O . VAL A 1 95 ? 14.383 4.309 -19.772 1.00 93.06 95 VAL A O 1
ATOM 734 N N . SER A 1 96 ? 14.572 2.086 -19.951 1.00 89.00 96 SER A N 1
ATOM 735 C CA . SER A 1 96 ? 15.073 2.138 -21.337 1.00 89.00 96 SER A CA 1
ATOM 736 C C . SER A 1 96 ? 13.951 2.224 -22.375 1.00 89.00 96 SER A C 1
ATOM 738 O O . SER A 1 96 ? 14.124 2.898 -23.383 1.00 89.00 96 SER A O 1
ATOM 740 N N . ASP A 1 97 ? 12.819 1.567 -22.120 1.00 88.50 97 ASP A N 1
ATOM 741 C CA . ASP A 1 97 ? 11.679 1.502 -23.037 1.00 88.50 97 ASP A CA 1
ATOM 742 C C . ASP A 1 97 ? 10.369 1.626 -22.240 1.00 88.50 97 ASP A C 1
ATOM 744 O O . ASP A 1 97 ? 9.900 0.627 -21.693 1.00 88.50 97 ASP A O 1
ATOM 748 N N . PRO A 1 98 ? 9.835 2.850 -22.056 1.00 93.50 98 PRO A N 1
ATOM 749 C CA . PRO A 1 98 ? 8.585 3.066 -21.334 1.00 93.50 98 PRO A CA 1
ATOM 750 C C . PRO A 1 98 ? 7.398 2.416 -22.045 1.00 93.50 98 PRO A C 1
ATOM 752 O O . PRO A 1 98 ? 7.128 2.697 -23.213 1.00 93.50 98 PRO A O 1
ATOM 755 N N . SER A 1 99 ? 6.633 1.622 -21.308 1.00 94.75 99 SER A N 1
ATOM 756 C CA . SER A 1 99 ? 5.454 0.917 -21.801 1.00 94.75 99 SER A CA 1
ATOM 757 C C . SER A 1 99 ? 4.177 1.383 -21.102 1.00 94.75 99 SER A C 1
ATOM 759 O O . SER A 1 99 ? 4.174 1.820 -19.950 1.00 94.75 99 SER A O 1
ATOM 761 N N . ASP A 1 100 ? 3.040 1.264 -21.789 1.00 93.62 100 ASP A N 1
ATOM 762 C CA . ASP A 1 100 ? 1.719 1.492 -21.195 1.00 93.62 100 ASP A CA 1
ATOM 763 C C . ASP A 1 100 ? 1.347 0.427 -20.148 1.00 93.62 100 ASP A C 1
ATOM 765 O O . ASP A 1 100 ? 0.460 0.655 -19.317 1.00 93.62 100 ASP A O 1
ATOM 769 N N . GLY A 1 101 ? 2.040 -0.713 -20.191 1.00 92.00 101 GLY A N 1
ATOM 770 C CA . GLY A 1 101 ? 1.975 -1.801 -19.229 1.00 92.00 101 GLY A CA 1
ATOM 771 C C . GLY A 1 101 ? 2.896 -1.630 -18.024 1.00 92.00 101 GLY A C 1
ATOM 772 O O . GLY A 1 101 ? 2.913 -2.524 -17.187 1.00 92.00 101 GLY A O 1
ATOM 773 N N . ASP A 1 102 ? 3.643 -0.533 -17.912 1.00 95.25 102 ASP A N 1
ATOM 774 C CA . ASP A 1 102 ? 4.511 -0.276 -16.763 1.00 95.25 102 ASP A CA 1
ATOM 775 C C . ASP A 1 102 ? 3.725 0.320 -15.592 1.00 95.25 102 ASP A C 1
ATOM 777 O O . ASP A 1 102 ? 2.868 1.198 -15.759 1.00 95.25 102 ASP A O 1
ATOM 781 N N . TRP A 1 103 ? 4.006 -0.151 -14.380 1.00 94.69 103 TRP A N 1
ATOM 782 C CA . TRP A 1 103 ? 3.251 0.216 -13.186 1.00 94.69 103 TRP A CA 1
ATOM 783 C C . TRP A 1 103 ? 4.077 0.070 -11.907 1.00 94.69 103 TRP A C 1
ATOM 785 O O . TRP A 1 103 ? 5.123 -0.574 -11.875 1.00 94.69 103 TRP A O 1
ATOM 795 N N . VAL A 1 104 ? 3.608 0.705 -10.836 1.00 95.00 104 VAL A N 1
ATOM 796 C CA . VAL A 1 104 ? 4.211 0.615 -9.505 1.00 95.00 104 VAL A CA 1
ATOM 797 C C . VAL A 1 104 ? 3.207 0.020 -8.536 1.00 95.00 104 VAL A C 1
ATOM 799 O O . VAL A 1 104 ? 2.036 0.404 -8.524 1.00 95.00 104 VAL A O 1
ATOM 802 N N . ALA A 1 105 ? 3.691 -0.891 -7.705 1.00 91.75 105 ALA A N 1
ATOM 803 C CA . ALA A 1 105 ? 2.980 -1.510 -6.604 1.00 91.75 105 ALA A CA 1
ATOM 804 C C . ALA A 1 105 ? 3.511 -0.969 -5.273 1.00 91.75 105 ALA A C 1
ATOM 806 O O . ALA A 1 105 ? 4.719 -0.828 -5.106 1.00 91.75 105 ALA A O 1
ATOM 807 N N . MET A 1 106 ? 2.630 -0.720 -4.312 1.00 91.50 106 MET A N 1
ATOM 808 C CA . MET A 1 106 ? 2.987 -0.516 -2.909 1.00 91.50 106 MET A CA 1
ATOM 809 C C . MET A 1 106 ? 2.796 -1.842 -2.177 1.00 91.50 106 MET A C 1
ATOM 811 O O . MET A 1 106 ? 1.681 -2.362 -2.166 1.00 91.50 106 MET A O 1
ATOM 815 N N . ILE A 1 107 ? 3.844 -2.388 -1.567 1.00 89.44 107 ILE A N 1
ATOM 816 C CA . ILE A 1 107 ? 3.787 -3.637 -0.795 1.00 89.44 107 ILE A CA 1
ATOM 817 C C . ILE A 1 107 ? 3.974 -3.359 0.697 1.00 89.44 107 ILE A C 1
ATOM 819 O O . ILE A 1 107 ? 4.654 -2.403 1.077 1.00 89.44 107 ILE A O 1
ATOM 823 N N . SER A 1 108 ? 3.366 -4.191 1.543 1.00 87.75 108 SER A N 1
ATOM 824 C CA . SER A 1 108 ? 3.548 -4.138 2.992 1.00 87.75 108 SER A CA 1
ATOM 825 C C . SER A 1 108 ? 3.252 -5.500 3.631 1.00 87.75 108 SER A C 1
ATOM 827 O O . SER A 1 108 ? 2.248 -6.110 3.259 1.00 87.75 108 SER A O 1
ATOM 829 N N . PRO A 1 109 ? 4.072 -5.972 4.591 1.00 88.00 109 PRO A N 1
ATOM 830 C CA . PRO A 1 109 ? 5.355 -5.396 5.028 1.00 88.00 109 PRO A CA 1
ATOM 831 C C . PRO A 1 109 ? 6.422 -5.418 3.919 1.00 88.00 109 PRO A C 1
ATOM 833 O O . PRO A 1 109 ? 6.247 -6.091 2.905 1.00 88.00 109 PRO A O 1
ATOM 836 N N . SER A 1 110 ? 7.531 -4.695 4.077 1.00 81.88 110 SER A N 1
ATOM 837 C CA . SER A 1 110 ? 8.568 -4.606 3.029 1.00 81.88 110 SER A CA 1
ATOM 838 C C . SER A 1 110 ? 9.266 -5.942 2.732 1.00 81.88 110 SER A C 1
ATOM 840 O O . SER A 1 110 ? 9.741 -6.173 1.626 1.00 81.88 110 SER A O 1
ATOM 842 N N . ASN A 1 111 ? 9.277 -6.864 3.698 1.00 77.69 111 ASN A N 1
ATOM 843 C CA . ASN A 1 111 ? 9.809 -8.221 3.553 1.00 77.69 111 ASN A CA 1
ATOM 844 C C . ASN A 1 111 ? 8.793 -9.221 2.974 1.00 77.69 111 ASN A C 1
ATOM 846 O O . ASN A 1 111 ? 9.028 -10.430 3.030 1.00 77.69 111 ASN A O 1
ATOM 850 N N . SER A 1 112 ? 7.661 -8.730 2.468 1.00 68.25 112 SER A N 1
ATOM 851 C CA . SER A 1 112 ? 6.624 -9.541 1.842 1.00 68.25 112 SER A CA 1
ATOM 852 C C . SER A 1 112 ? 7.202 -10.400 0.724 1.00 68.25 112 SER A C 1
ATOM 854 O O . SER A 1 112 ? 7.732 -9.887 -0.264 1.00 68.25 112 SER A O 1
ATOM 856 N N . ASP A 1 113 ? 7.067 -11.720 0.858 1.00 65.69 113 ASP A N 1
ATOM 857 C CA . ASP A 1 113 ? 7.378 -12.613 -0.247 1.00 65.69 113 ASP A CA 1
ATOM 858 C C . ASP A 1 113 ? 6.327 -12.417 -1.344 1.00 65.69 113 ASP A C 1
ATOM 860 O O . ASP A 1 113 ? 5.135 -12.642 -1.134 1.00 65.69 113 ASP A O 1
ATOM 864 N N . VAL A 1 114 ? 6.776 -11.948 -2.500 1.00 65.25 114 VAL A N 1
ATOM 865 C CA . VAL A 1 114 ? 5.967 -11.802 -3.714 1.00 65.25 114 VAL A CA 1
ATOM 866 C C . VAL A 1 114 ? 6.145 -13.003 -4.647 1.00 65.25 114 VAL A C 1
ATOM 868 O O . VAL A 1 114 ? 5.711 -12.972 -5.794 1.00 65.25 114 VAL A O 1
ATOM 871 N N . LYS A 1 115 ? 6.805 -14.070 -4.182 1.00 65.38 115 LYS A N 1
ATOM 872 C CA . LYS A 1 115 ? 6.879 -15.341 -4.8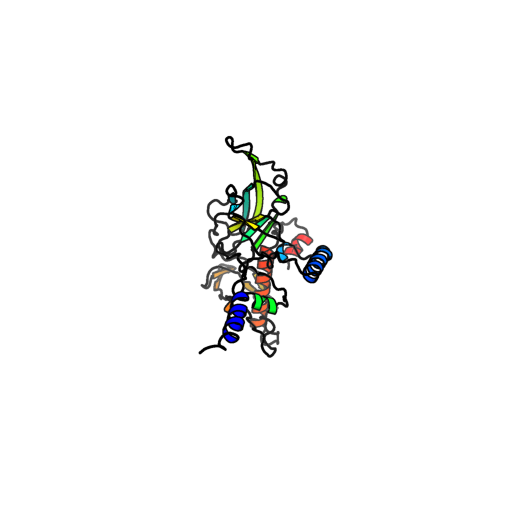98 1.00 65.38 115 LYS A CA 1
ATOM 873 C C . LYS A 1 115 ? 5.577 -16.118 -4.777 1.00 65.38 115 LYS A C 1
ATOM 875 O O . LYS A 1 115 ?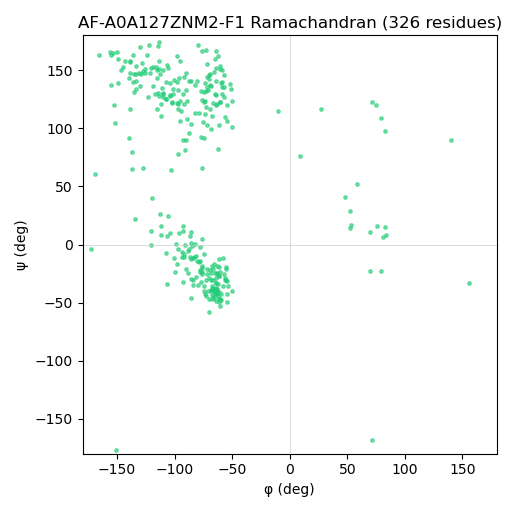 4.701 -15.847 -3.953 1.00 65.38 115 LYS A O 1
ATOM 880 N N . THR A 1 116 ? 5.491 -17.132 -5.625 1.00 62.06 116 THR A N 1
ATOM 881 C CA . THR A 1 116 ? 4.408 -18.099 -5.638 1.00 62.06 116 THR A CA 1
ATOM 882 C C . THR A 1 116 ? 4.315 -18.869 -4.320 1.00 62.06 116 THR A C 1
ATOM 884 O O . THR A 1 116 ? 5.234 -19.581 -3.919 1.00 62.06 116 THR A O 1
ATOM 887 N N . CYS A 1 117 ? 3.150 -18.796 -3.692 1.00 64.06 117 CYS A N 1
ATOM 888 C CA . CYS A 1 117 ? 2.756 -19.561 -2.527 1.00 64.06 117 CYS A CA 1
ATOM 889 C C . CYS A 1 117 ? 2.075 -20.867 -2.943 1.00 64.06 117 CYS A C 1
ATOM 891 O O . CYS A 1 117 ? 0.853 -20.951 -3.061 1.00 64.06 117 CYS A O 1
ATOM 893 N N . HIS A 1 118 ? 2.869 -21.927 -3.101 1.00 58.22 118 HIS A N 1
ATOM 894 C CA . HIS A 1 118 ? 2.354 -23.274 -3.381 1.00 58.22 118 HIS A CA 1
ATOM 895 C C . HIS A 1 118 ? 1.425 -23.815 -2.279 1.00 58.22 118 HIS A C 1
ATOM 897 O O . HIS A 1 118 ? 0.594 -24.674 -2.539 1.00 58.22 118 HIS A O 1
ATOM 903 N N . LEU A 1 119 ? 1.550 -23.307 -1.048 1.00 58.78 119 LEU A N 1
ATOM 904 C CA . LEU A 1 119 ? 0.769 -23.760 0.107 1.00 58.78 119 LEU A CA 1
ATOM 905 C C . LEU A 1 119 ? -0.611 -23.091 0.221 1.00 58.78 119 LEU A C 1
ATOM 907 O O . LEU A 1 119 ? -1.439 -23.563 0.997 1.00 58.78 119 LEU A O 1
ATOM 911 N N . ASN A 1 120 ? -0.883 -22.030 -0.549 1.00 57.94 120 ASN A N 1
ATOM 912 C CA . ASN A 1 120 ? -2.143 -21.290 -0.441 1.00 57.94 120 ASN A CA 1
ATOM 913 C C . ASN A 1 120 ? -3.277 -21.862 -1.300 1.00 57.94 120 ASN A C 1
ATOM 915 O O . ASN A 1 120 ? -4.422 -21.480 -1.085 1.00 57.94 120 ASN A O 1
ATOM 919 N N . GLU A 1 121 ? -3.008 -22.804 -2.210 1.00 59.03 121 GLU A N 1
ATOM 920 C CA . GLU A 1 121 ? -4.030 -23.436 -3.066 1.00 59.03 121 GLU A CA 1
ATOM 921 C C . GLU A 1 121 ? -5.233 -23.948 -2.247 1.00 59.03 121 GLU A C 1
ATOM 923 O O . GLU A 1 121 ? -6.388 -23.717 -2.601 1.00 59.03 121 GLU A O 1
ATOM 928 N N . ALA A 1 122 ? -4.971 -24.536 -1.074 1.00 59.88 122 ALA A N 1
ATOM 929 C CA . ALA A 1 122 ? -6.006 -25.027 -0.166 1.00 59.88 122 ALA A CA 1
ATOM 930 C C . ALA A 1 122 ? -6.922 -23.926 0.409 1.00 59.88 122 ALA A C 1
ATOM 932 O O . ALA A 1 122 ? -8.075 -24.213 0.729 1.00 59.88 122 ALA A O 1
ATOM 933 N N . PHE A 1 123 ? -6.438 -22.687 0.554 1.00 57.59 123 PHE A N 1
ATOM 934 C CA . PHE A 1 123 ? -7.240 -21.551 1.028 1.00 57.59 123 PHE A CA 1
ATOM 935 C C . PHE A 1 123 ? -8.118 -20.965 -0.081 1.00 57.59 123 PHE A C 1
ATOM 937 O O . PHE A 1 123 ? -9.248 -20.565 0.179 1.00 57.59 123 PHE A O 1
ATOM 944 N N . TYR A 1 124 ? -7.644 -20.960 -1.326 1.00 57.22 124 TYR A N 1
ATOM 945 C CA . TYR A 1 124 ? -8.410 -20.438 -2.464 1.00 57.22 124 TYR A CA 1
ATOM 946 C C . TYR A 1 124 ? -9.496 -21.416 -2.926 1.00 57.22 124 TYR A C 1
ATOM 948 O O . TYR A 1 124 ? -10.610 -21.001 -3.235 1.00 57.22 124 TYR A O 1
ATOM 956 N N . LEU A 1 125 ? -9.262 -22.726 -2.811 1.00 59.34 125 LEU A N 1
ATOM 957 C CA . LEU A 1 125 ? -10.326 -23.716 -3.012 1.00 59.34 125 LEU A CA 1
ATOM 958 C C . LEU A 1 125 ? -11.535 -23.482 -2.084 1.00 59.34 125 LEU A C 1
ATOM 960 O O . LEU A 1 125 ? -12.670 -23.749 -2.478 1.00 59.34 125 LEU A O 1
ATOM 964 N N . GLN A 1 126 ? -11.321 -22.939 -0.878 1.00 54.59 126 GLN A N 1
ATOM 965 C CA . GLN A 1 126 ? -12.401 -22.618 0.068 1.00 54.59 126 GLN A CA 1
ATOM 966 C C . GLN A 1 126 ? -13.238 -21.408 -0.367 1.00 54.59 126 GLN A C 1
ATOM 968 O O . GLN A 1 126 ? -14.414 -21.332 -0.017 1.00 54.59 126 GLN A O 1
ATOM 973 N N . THR A 1 127 ? -12.679 -20.490 -1.160 1.00 54.19 127 THR A N 1
ATOM 974 C CA . THR A 1 127 ? -13.429 -19.360 -1.735 1.00 54.19 127 THR A CA 1
ATOM 975 C C . THR A 1 127 ? -14.193 -19.751 -3.007 1.00 54.19 127 THR A C 1
ATOM 977 O O . THR A 1 127 ? -14.888 -18.919 -3.589 1.00 54.19 127 THR A O 1
ATOM 980 N N . GLY A 1 128 ? -14.101 -21.020 -3.428 1.00 52.28 128 GLY A N 1
ATOM 981 C CA . GLY A 1 128 ? -14.648 -21.517 -4.692 1.00 52.28 128 GLY A CA 1
ATOM 982 C C . GLY A 1 128 ? -13.730 -21.272 -5.892 1.00 52.28 128 GLY A C 1
ATOM 983 O O . GLY A 1 128 ? -14.135 -21.521 -7.028 1.00 52.28 128 GLY A O 1
ATOM 984 N N . ASP A 1 129 ? -12.503 -20.803 -5.656 1.00 54.00 129 ASP A N 1
ATOM 985 C CA . ASP A 1 129 ? -11.494 -20.578 -6.684 1.00 54.00 129 ASP A CA 1
ATOM 986 C C . ASP A 1 129 ? -10.710 -21.875 -6.946 1.00 54.00 129 ASP A C 1
ATOM 988 O O . ASP A 1 129 ? -9.893 -22.307 -6.135 1.00 54.00 129 ASP A O 1
ATOM 992 N N . THR A 1 130 ? -11.021 -22.541 -8.061 1.00 57.53 130 THR A N 1
ATOM 993 C CA . THR A 1 130 ? -10.494 -23.876 -8.425 1.00 57.53 130 THR A CA 1
ATOM 994 C C . THR A 1 130 ? -9.465 -23.834 -9.554 1.00 57.53 130 THR A C 1
ATOM 996 O O . THR A 1 130 ? -9.031 -24.881 -10.044 1.00 57.53 130 THR A O 1
ATOM 999 N N . ASP A 1 131 ? -9.062 -22.634 -9.971 1.00 55.66 131 ASP A N 1
ATOM 1000 C CA . ASP A 1 131 ? -8.088 -22.457 -11.039 1.00 55.66 131 ASP A CA 1
ATOM 1001 C C . ASP A 1 131 ? -6.679 -22.840 -10.553 1.00 55.66 131 ASP A C 1
ATOM 1003 O O . ASP A 1 131 ? -6.215 -22.400 -9.501 1.00 55.66 131 ASP A O 1
ATOM 1007 N N . LYS A 1 132 ? -5.961 -23.651 -11.342 1.00 53.91 132 LYS A N 1
ATOM 1008 C CA . LYS A 1 132 ? -4.563 -24.022 -11.066 1.00 53.91 132 LYS A CA 1
ATOM 1009 C C . LYS A 1 132 ? -3.650 -22.848 -11.378 1.00 53.91 132 LYS A C 1
ATOM 1011 O O . LYS A 1 132 ? -3.224 -22.703 -12.523 1.00 53.91 132 LYS A O 1
ATOM 1016 N N . LEU A 1 133 ? -3.360 -22.007 -10.393 1.00 54.72 133 LEU A N 1
ATOM 1017 C CA . LEU A 1 133 ? -2.559 -20.809 -10.622 1.00 54.72 133 LEU A CA 1
ATOM 1018 C C . LEU A 1 133 ? -1.556 -20.561 -9.490 1.00 54.72 133 LEU A C 1
ATOM 1020 O O . LEU A 1 133 ? -1.818 -20.887 -8.331 1.00 54.72 133 LEU A O 1
ATOM 1024 N N . PRO A 1 134 ? -0.388 -19.990 -9.817 1.00 53.00 134 PRO A N 1
ATOM 1025 C CA . PRO A 1 134 ? 0.554 -19.530 -8.820 1.00 53.00 134 PRO A CA 1
ATOM 1026 C C . PRO A 1 134 ? -0.064 -18.342 -8.077 1.00 53.00 134 PRO A C 1
ATOM 1028 O O . PRO A 1 134 ? -0.247 -17.267 -8.642 1.00 53.00 134 PRO A O 1
ATOM 1031 N N . LEU A 1 135 ? -0.409 -18.555 -6.812 1.00 60.31 135 LEU A N 1
ATOM 1032 C CA . LEU A 1 135 ? -0.966 -17.524 -5.942 1.00 60.31 135 LEU A CA 1
ATOM 1033 C C . LEU A 1 135 ? 0.167 -16.766 -5.261 1.00 60.31 135 LEU A C 1
ATOM 1035 O O . LEU A 1 135 ? 1.142 -17.387 -4.845 1.00 60.31 135 LEU A O 1
ATOM 1039 N N . LEU A 1 136 ? 0.059 -15.450 -5.113 1.00 61.81 136 LEU A N 1
ATOM 1040 C CA . LEU A 1 136 ? 1.067 -14.675 -4.383 1.00 61.81 136 LEU A CA 1
ATOM 1041 C C . LEU A 1 136 ? 0.986 -14.938 -2.875 1.00 61.81 136 LEU A C 1
ATOM 1043 O O . LEU A 1 136 ? -0.103 -15.118 -2.325 1.00 61.81 136 LEU A O 1
ATOM 1047 N N . CYS A 1 137 ? 2.135 -14.954 -2.193 1.00 63.19 137 CYS A N 1
ATOM 1048 C CA . CYS A 1 137 ? 2.158 -15.021 -0.729 1.00 63.19 137 CYS A CA 1
ATOM 1049 C C . CYS A 1 137 ? 1.681 -13.714 -0.091 1.00 63.19 137 CYS A C 1
ATOM 1051 O O . CYS A 1 137 ? 0.932 -13.741 0.883 1.00 63.19 137 CYS A O 1
ATOM 1053 N N . HIS A 1 138 ? 2.081 -12.583 -0.670 1.00 64.88 138 HIS A N 1
ATOM 1054 C CA . HIS A 1 138 ? 1.615 -11.260 -0.289 1.00 64.88 138 HIS A CA 1
ATOM 1055 C C . HIS A 1 138 ? 1.173 -10.499 -1.526 1.00 64.88 138 HIS A C 1
ATOM 1057 O O . HIS A 1 138 ? 1.845 -10.497 -2.561 1.00 64.88 138 HIS A O 1
ATOM 1063 N N . TYR A 1 139 ? 0.035 -9.834 -1.397 1.00 69.75 139 TYR A N 1
ATOM 1064 C CA . TYR A 1 139 ? -0.523 -9.020 -2.456 1.00 69.75 139 TYR A CA 1
ATOM 1065 C C . TYR A 1 139 ? -0.132 -7.551 -2.272 1.00 69.75 139 TYR A C 1
ATOM 1067 O O . TYR A 1 139 ? -0.098 -7.076 -1.133 1.00 69.75 139 TYR A O 1
ATOM 1075 N N . PRO A 1 140 ? 0.139 -6.799 -3.353 1.00 81.25 140 PRO A N 1
ATOM 1076 C CA . PRO A 1 140 ? 0.346 -5.368 -3.226 1.00 81.25 140 PRO A CA 1
ATOM 1077 C C . PRO A 1 140 ? -0.877 -4.669 -2.631 1.00 81.25 140 PRO A C 1
ATOM 1079 O O . PRO A 1 140 ? -2.013 -4.938 -2.994 1.00 81.25 140 PRO A O 1
ATOM 1082 N N . VAL A 1 141 ? -0.645 -3.716 -1.744 1.00 84.06 141 VAL A N 1
ATOM 1083 C CA . VAL A 1 141 ? -1.691 -2.958 -1.055 1.00 84.06 141 VAL A CA 1
ATOM 1084 C C . VAL A 1 141 ? -2.353 -1.954 -2.004 1.00 84.06 141 VAL A C 1
ATOM 1086 O O . VAL A 1 141 ? -3.572 -1.812 -2.024 1.00 84.06 141 VAL A O 1
ATOM 1089 N N . LYS A 1 142 ? -1.550 -1.268 -2.827 1.00 86.94 142 LYS A N 1
ATOM 1090 C CA . LYS A 1 142 ? -2.014 -0.340 -3.872 1.00 86.94 142 LYS A CA 1
ATOM 1091 C C . LYS A 1 142 ? -1.189 -0.531 -5.139 1.00 86.94 142 LYS A C 1
ATOM 1093 O O . LYS A 1 142 ? -0.045 -0.977 -5.073 1.00 86.94 142 LYS A O 1
ATOM 1098 N N . ALA A 1 143 ? -1.738 -0.149 -6.286 1.00 88.94 143 ALA A N 1
ATOM 1099 C CA . ALA A 1 143 ? -1.009 -0.137 -7.547 1.00 88.94 143 ALA A CA 1
ATOM 1100 C C . ALA A 1 143 ? -1.473 0.999 -8.453 1.00 88.94 143 ALA A C 1
ATOM 1102 O O . ALA A 1 143 ? -2.640 1.387 -8.428 1.00 88.94 143 ALA A O 1
ATOM 1103 N N . GLN A 1 144 ? -0.563 1.505 -9.280 1.00 89.62 144 GLN A N 1
ATOM 1104 C CA . GLN A 1 144 ? -0.871 2.549 -10.247 1.00 89.62 144 GLN A CA 1
ATOM 1105 C C . GLN A 1 144 ? 0.011 2.424 -11.493 1.00 89.62 144 GLN A C 1
ATOM 1107 O O . GLN A 1 144 ? 1.207 2.158 -11.392 1.00 89.62 144 GLN A O 1
ATOM 1112 N N . TYR A 1 145 ? -0.577 2.625 -12.676 1.00 92.94 145 TYR A N 1
ATOM 1113 C CA . TYR A 1 145 ? 0.173 2.641 -13.932 1.00 92.94 145 TYR A CA 1
ATOM 1114 C C . TYR A 1 145 ? 1.057 3.882 -14.053 1.00 92.94 145 TYR A C 1
ATOM 1116 O O . TYR A 1 145 ? 0.626 4.993 -13.742 1.00 92.94 145 TYR A O 1
ATOM 1124 N N . MET A 1 146 ? 2.247 3.713 -14.627 1.00 95.62 146 MET A N 1
ATOM 1125 C CA . MET A 1 146 ? 3.167 4.817 -14.909 1.00 95.62 146 MET A CA 1
ATOM 1126 C C . MET A 1 146 ? 2.656 5.758 -16.000 1.00 95.62 146 MET A C 1
ATOM 1128 O O . MET A 1 146 ? 2.990 6.939 -15.984 1.00 95.62 146 MET A O 1
ATOM 1132 N N . LYS A 1 147 ? 1.781 5.288 -16.901 1.00 93.88 147 LYS A N 1
ATOM 1133 C CA . LYS A 1 147 ? 1.127 6.144 -17.911 1.00 93.88 147 LYS A CA 1
ATOM 1134 C C . LYS A 1 147 ? 0.252 7.256 -17.318 1.00 93.88 147 LYS A C 1
ATOM 1136 O O . LYS A 1 147 ? -0.158 8.151 -18.051 1.00 93.88 147 LYS A O 1
ATOM 1141 N N . ASN A 1 148 ? -0.044 7.198 -16.016 1.00 92.62 148 ASN A N 1
ATOM 1142 C CA . ASN A 1 148 ? -0.707 8.290 -15.308 1.00 92.62 148 ASN A CA 1
ATOM 1143 C C . ASN A 1 148 ? 0.189 9.538 -15.214 1.00 92.62 148 ASN A C 1
ATOM 1145 O O . ASN A 1 148 ? -0.334 10.639 -15.058 1.00 92.62 148 ASN A O 1
ATOM 1149 N N . ASP A 1 149 ? 1.512 9.394 -15.356 1.00 95.69 149 ASP A N 1
ATOM 1150 C CA . ASP A 1 149 ? 2.393 10.515 -15.670 1.00 95.69 149 ASP A CA 1
ATOM 1151 C C . ASP A 1 149 ? 2.363 10.780 -17.190 1.00 95.69 149 ASP A C 1
ATOM 1153 O O . ASP A 1 149 ? 2.864 9.963 -17.975 1.00 95.69 149 ASP A O 1
ATOM 1157 N N . PRO A 1 150 ? 1.831 11.932 -17.644 1.00 94.19 150 PRO A N 1
ATOM 1158 C CA . PRO A 1 150 ? 1.726 12.249 -19.071 1.00 94.19 150 PRO A CA 1
ATOM 1159 C C . PRO A 1 150 ? 3.090 12.361 -19.774 1.00 94.19 150 PRO A C 1
ATOM 1161 O O . PRO A 1 150 ? 3.172 12.302 -21.004 1.00 94.19 150 PRO A O 1
ATOM 1164 N N . ASN A 1 151 ? 4.173 12.538 -19.016 1.00 93.81 151 ASN A N 1
ATOM 1165 C CA . ASN A 1 151 ? 5.522 12.696 -19.548 1.00 93.81 151 ASN A CA 1
ATOM 1166 C C . ASN A 1 151 ? 6.284 11.369 -19.672 1.00 93.81 151 ASN A C 1
ATOM 1168 O O . ASN A 1 151 ? 7.348 11.349 -20.295 1.00 93.81 151 ASN A O 1
ATOM 1172 N N . TYR A 1 152 ? 5.756 10.282 -19.098 1.00 95.12 152 TYR A N 1
ATOM 1173 C CA . TYR A 1 152 ? 6.452 9.001 -19.010 1.00 95.12 152 TYR A CA 1
ATOM 1174 C C . TYR A 1 152 ? 6.590 8.319 -20.373 1.00 95.12 152 TYR A C 1
ATOM 1176 O O . TYR A 1 152 ? 7.704 8.113 -20.851 1.00 95.12 152 TYR A O 1
ATOM 1184 N N . LEU A 1 153 ? 5.463 8.056 -21.048 1.00 94.50 153 LEU A N 1
ATOM 1185 C CA . LEU A 1 153 ? 5.451 7.376 -22.353 1.00 94.50 153 LEU A CA 1
ATOM 1186 C C . LEU A 1 153 ? 6.149 8.187 -23.449 1.00 94.50 153 LEU A C 1
ATOM 1188 O O . LEU A 1 153 ? 6.777 7.634 -24.343 1.00 94.50 153 LEU A O 1
ATOM 1192 N N . SER A 1 154 ? 6.061 9.516 -23.374 1.00 93.19 154 SER A N 1
ATOM 1193 C CA . SER A 1 154 ? 6.738 10.407 -24.320 1.00 93.19 154 SER A CA 1
ATOM 1194 C C . SER A 1 154 ? 8.235 10.571 -24.031 1.00 93.19 154 SER A C 1
ATOM 1196 O O . SER A 1 154 ? 8.917 11.272 -24.779 1.00 93.19 154 SER A O 1
ATOM 1198 N N . CYS A 1 155 ? 8.752 9.950 -22.961 1.00 91.81 155 CYS A N 1
ATOM 1199 C CA . CYS A 1 155 ? 10.138 10.061 -22.512 1.00 91.81 155 CYS A CA 1
ATOM 1200 C C . CYS A 1 155 ? 10.626 11.521 -22.454 1.00 91.81 155 CYS A C 1
ATOM 1202 O O . CYS A 1 155 ? 11.740 11.860 -22.867 1.00 91.81 155 CYS A O 1
ATOM 1204 N N . LYS A 1 156 ? 9.770 12.432 -21.974 1.00 91.62 156 LYS A N 1
ATOM 1205 C CA . LYS A 1 156 ? 10.099 13.864 -21.941 1.00 91.62 156 LYS A CA 1
ATOM 1206 C C . LYS A 1 156 ? 11.228 14.152 -20.951 1.00 91.62 156 LYS A C 1
ATOM 1208 O O . LYS A 1 156 ? 12.105 14.969 -21.229 1.00 91.62 156 LYS A O 1
ATOM 1213 N N . ASN A 1 157 ? 11.217 13.450 -19.820 1.00 88.88 157 ASN A N 1
ATOM 1214 C CA . ASN A 1 157 ? 12.263 13.502 -18.807 1.00 88.88 157 ASN A CA 1
ATOM 1215 C C . ASN A 1 157 ? 13.306 12.418 -19.114 1.00 88.88 157 ASN A C 1
ATOM 1217 O O . ASN A 1 157 ? 13.246 11.317 -18.569 1.00 88.88 157 ASN A O 1
ATOM 1221 N N . LYS A 1 158 ? 14.232 12.707 -20.036 1.00 87.94 158 LYS A N 1
ATOM 1222 C CA . LYS A 1 158 ? 15.300 11.775 -20.424 1.00 87.94 158 LYS A CA 1
ATOM 1223 C C . LYS A 1 158 ? 16.653 12.161 -19.834 1.00 87.94 158 LYS A C 1
ATOM 1225 O O . LYS A 1 158 ? 17.050 13.323 -19.865 1.00 87.94 158 LYS A O 1
ATOM 1230 N N . GLU A 1 159 ? 17.387 11.160 -19.374 1.00 86.31 159 GLU A N 1
ATOM 1231 C CA . GLU A 1 159 ? 18.764 11.253 -18.901 1.00 86.31 159 GLU A CA 1
ATOM 1232 C C . GLU A 1 159 ? 19.659 10.432 -19.833 1.00 86.31 159 GLU A C 1
ATOM 1234 O O . GLU A 1 159 ? 19.500 9.218 -19.944 1.00 86.31 159 GLU A O 1
ATOM 1239 N N . CYS A 1 160 ? 20.591 11.085 -20.527 1.00 83.31 160 CYS A N 1
ATOM 1240 C CA . CYS A 1 160 ? 21.510 10.431 -21.460 1.00 83.31 160 CYS A CA 1
ATOM 1241 C C . CYS A 1 160 ? 22.922 10.441 -20.876 1.00 83.31 160 CYS A C 1
ATOM 1243 O O . CYS A 1 160 ? 23.435 11.501 -20.512 1.00 83.31 160 CYS A O 1
ATOM 1245 N N . LYS A 1 161 ? 23.565 9.273 -20.795 1.00 71.88 161 LYS A N 1
ATOM 1246 C CA . LYS A 1 161 ? 24.979 9.200 -20.411 1.00 71.88 161 LYS A CA 1
ATOM 1247 C C . LYS A 1 161 ? 25.842 9.610 -21.602 1.00 71.88 161 LYS A C 1
ATOM 1249 O O . LYS A 1 161 ? 25.650 9.125 -22.709 1.00 71.88 161 LYS A O 1
ATOM 1254 N N . THR A 1 162 ? 26.809 10.490 -21.370 1.00 60.16 162 THR A N 1
ATOM 1255 C CA . THR A 1 162 ? 27.585 11.156 -22.429 1.00 60.16 162 THR A CA 1
ATOM 1256 C C . THR A 1 162 ? 28.637 10.268 -23.113 1.00 60.16 162 THR A C 1
ATOM 1258 O O . THR A 1 162 ? 29.214 10.702 -24.103 1.00 60.16 162 THR A O 1
ATOM 1261 N N . ASN A 1 163 ? 28.893 9.046 -22.619 1.00 55.94 163 ASN A N 1
ATOM 1262 C CA . ASN A 1 163 ? 30.090 8.265 -22.979 1.00 55.94 163 ASN A CA 1
ATOM 1263 C C . ASN A 1 163 ? 29.837 6.888 -23.630 1.00 55.94 163 ASN A C 1
ATOM 1265 O O . ASN A 1 163 ? 30.805 6.222 -23.979 1.00 55.94 163 ASN A O 1
ATOM 1269 N N . GLU A 1 164 ? 28.588 6.460 -23.832 1.00 54.84 164 GLU A N 1
ATOM 1270 C CA . GLU A 1 164 ? 28.263 5.227 -24.571 1.00 54.84 164 GLU A CA 1
ATOM 1271 C C . GLU A 1 164 ? 27.044 5.491 -25.466 1.00 54.84 164 GLU A C 1
ATOM 1273 O O . GLU A 1 164 ? 25.977 5.839 -24.960 1.00 54.84 164 GLU A O 1
ATOM 1278 N N . ASP A 1 165 ? 27.245 5.400 -26.786 1.00 50.38 165 ASP A N 1
ATOM 1279 C CA . ASP A 1 165 ? 26.260 5.457 -27.881 1.00 50.38 165 ASP A CA 1
ATOM 1280 C C . ASP A 1 165 ? 24.829 5.856 -27.492 1.00 50.38 165 ASP A C 1
ATOM 1282 O O . ASP A 1 165 ? 23.933 5.019 -27.426 1.00 50.38 165 ASP A O 1
ATOM 1286 N N . GLY A 1 166 ? 24.600 7.149 -27.237 1.00 59.56 166 GLY A N 1
ATOM 1287 C CA . GLY A 1 166 ? 23.262 7.754 -27.218 1.00 59.56 166 GLY A CA 1
ATOM 1288 C C . GLY A 1 166 ? 22.207 7.083 -26.327 1.00 59.56 166 GLY A C 1
ATOM 1289 O O . GLY A 1 166 ? 21.019 7.349 -26.521 1.00 59.56 166 GLY A O 1
ATOM 1290 N N . LYS A 1 167 ? 22.591 6.221 -25.371 1.00 72.50 167 LYS A N 1
ATOM 1291 C CA . LYS A 1 167 ? 21.640 5.442 -24.573 1.00 72.50 167 LYS A CA 1
ATOM 1292 C C . LYS A 1 167 ? 21.025 6.343 -2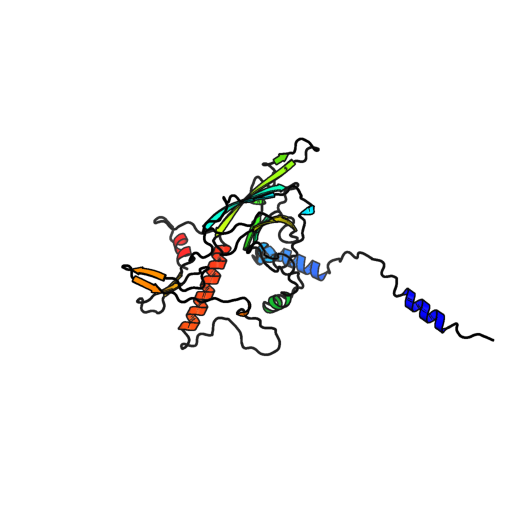3.509 1.00 72.50 167 LYS A C 1
ATOM 1294 O O . LYS A 1 167 ? 21.572 6.545 -22.423 1.00 72.50 167 LYS A O 1
ATOM 1299 N N . CYS A 1 168 ? 19.891 6.927 -23.868 1.00 84.50 168 CYS A N 1
ATOM 1300 C CA . CYS A 1 168 ? 19.058 7.714 -22.979 1.00 84.50 168 CYS A CA 1
ATOM 1301 C C . CYS A 1 168 ? 18.104 6.803 -22.211 1.00 84.50 168 CYS A C 1
ATOM 1303 O O . CYS A 1 168 ? 17.545 5.864 -22.770 1.00 84.50 168 CYS A O 1
ATOM 1305 N N . THR A 1 169 ? 17.898 7.109 -20.939 1.00 90.81 169 THR A N 1
ATOM 1306 C CA . THR A 1 169 ? 16.870 6.489 -20.106 1.00 90.81 169 THR A CA 1
ATOM 1307 C C . THR A 1 169 ? 15.804 7.507 -19.753 1.00 90.81 169 THR A C 1
ATOM 1309 O O . THR A 1 169 ? 16.110 8.682 -19.567 1.00 90.81 169 THR A O 1
ATOM 1312 N N . CYS A 1 170 ? 14.568 7.059 -19.630 1.00 92.69 170 CYS A N 1
ATOM 1313 C CA . CYS A 1 170 ? 13.417 7.872 -19.282 1.00 92.69 170 CYS A CA 1
ATOM 1314 C C . CYS A 1 170 ? 13.145 7.805 -17.776 1.00 92.69 170 CYS A C 1
ATOM 1316 O O . CYS A 1 170 ? 13.537 6.852 -17.087 1.00 92.69 170 CYS A O 1
ATOM 1318 N N . SER A 1 171 ? 12.443 8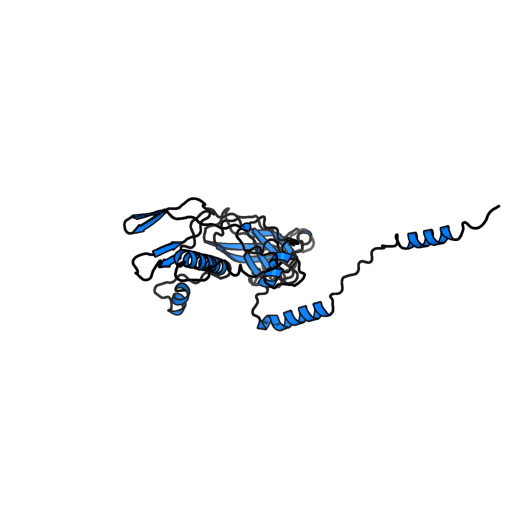.815 -17.274 1.00 94.69 171 SER A N 1
ATOM 1319 C CA . SER A 1 171 ? 11.914 8.840 -15.918 1.00 94.69 171 SER A CA 1
ATOM 1320 C C . SER A 1 171 ? 10.458 9.293 -15.881 1.00 94.69 171 SER A C 1
ATOM 1322 O O . SER A 1 171 ? 9.984 10.015 -16.762 1.00 94.69 171 SER A O 1
ATOM 1324 N N . GLY A 1 172 ? 9.747 8.850 -14.849 1.00 95.75 172 GLY A N 1
ATOM 1325 C CA . GLY A 1 172 ? 8.383 9.276 -14.559 1.00 95.75 172 GLY A CA 1
ATOM 1326 C C . GLY A 1 172 ? 8.103 9.261 -13.066 1.00 95.75 172 GLY A C 1
ATOM 1327 O O . GLY A 1 172 ? 8.795 8.580 -12.301 1.00 95.75 172 GLY A O 1
ATOM 1328 N N . SER A 1 173 ? 7.083 10.010 -12.663 1.00 96.81 173 SER A N 1
ATOM 1329 C CA . SER A 1 173 ? 6.700 10.161 -11.264 1.00 96.81 173 SER A CA 1
ATOM 1330 C C . SER A 1 173 ? 5.194 10.050 -11.076 1.00 96.81 173 SER A C 1
ATOM 1332 O O . SER A 1 173 ? 4.418 10.747 -11.724 1.00 96.81 173 SER A O 1
ATOM 1334 N N . ILE A 1 174 ? 4.785 9.228 -10.116 1.00 95.44 174 ILE A N 1
ATOM 1335 C CA . ILE A 1 174 ? 3.384 9.033 -9.736 1.00 95.44 174 ILE A CA 1
ATOM 1336 C C . ILE A 1 174 ? 3.209 9.201 -8.228 1.00 95.44 174 ILE A C 1
ATOM 1338 O O . ILE A 1 174 ? 4.170 9.098 -7.464 1.00 95.44 174 ILE A O 1
ATOM 1342 N N . LYS A 1 175 ? 1.992 9.529 -7.790 1.00 93.81 175 LYS A N 1
ATOM 1343 C CA . LYS A 1 175 ? 1.695 9.858 -6.391 1.00 93.81 175 LYS A CA 1
ATOM 1344 C C . LYS A 1 175 ? 0.776 8.816 -5.778 1.00 93.81 175 LYS A C 1
ATOM 1346 O O . LYS A 1 175 ? -0.286 8.538 -6.318 1.00 93.81 175 LYS A O 1
ATOM 1351 N N . PHE A 1 176 ? 1.157 8.330 -4.605 1.00 91.88 176 PHE A N 1
ATOM 1352 C CA . PHE A 1 176 ? 0.345 7.447 -3.783 1.00 91.88 176 PHE A CA 1
ATOM 1353 C C . PHE A 1 176 ? -0.127 8.192 -2.542 1.00 91.88 176 PHE A C 1
ATOM 1355 O O . PHE A 1 176 ? 0.676 8.800 -1.836 1.00 91.88 176 PHE A O 1
ATOM 1362 N N . HIS A 1 177 ? -1.423 8.117 -2.255 1.00 89.88 177 HIS A N 1
ATOM 1363 C CA . HIS A 1 177 ? -1.942 8.454 -0.933 1.00 89.88 177 HIS A CA 1
ATOM 1364 C C . HIS A 1 177 ? -1.676 7.279 0.005 1.00 89.88 177 HIS A C 1
ATOM 1366 O O . HIS A 1 177 ? -2.207 6.181 -0.194 1.00 89.88 177 HIS A O 1
ATOM 1372 N N . VAL A 1 178 ? -0.809 7.505 0.985 1.00 91.06 178 VAL A N 1
ATOM 1373 C CA . VAL A 1 178 ? -0.335 6.497 1.927 1.00 91.06 178 VAL A CA 1
ATOM 1374 C C . VAL A 1 178 ? -0.890 6.815 3.305 1.00 91.06 178 VAL A C 1
ATOM 1376 O O . VAL A 1 178 ? -0.845 7.955 3.765 1.00 91.06 178 VAL A O 1
ATOM 1379 N N . VAL A 1 179 ? -1.388 5.779 3.967 1.00 90.69 179 VAL A N 1
ATOM 1380 C CA . VAL A 1 179 ? -1.890 5.837 5.337 1.00 90.69 179 VAL A CA 1
ATOM 1381 C C . VAL A 1 179 ? -1.098 4.870 6.208 1.00 90.69 179 VAL A C 1
ATOM 1383 O O . VAL A 1 179 ? -0.587 3.865 5.713 1.00 90.69 179 VAL A O 1
ATOM 1386 N N . ASN A 1 180 ? -0.985 5.162 7.500 1.00 91.44 180 ASN A N 1
ATOM 1387 C CA . ASN A 1 180 ? -0.247 4.332 8.443 1.00 91.44 180 ASN A CA 1
ATOM 1388 C C . ASN A 1 180 ? -0.939 2.986 8.673 1.00 91.44 180 ASN A C 1
ATOM 1390 O O . ASN A 1 180 ? -1.870 2.837 9.470 1.00 91.44 180 ASN A O 1
ATOM 1394 N N . ILE A 1 181 ? -0.413 1.989 7.962 1.00 88.56 181 ILE A N 1
ATOM 1395 C CA . ILE A 1 181 ? -0.810 0.582 8.015 1.00 88.56 181 ILE A CA 1
ATOM 1396 C C . ILE A 1 181 ? 0.027 -0.239 9.010 1.00 88.56 181 ILE A C 1
ATOM 1398 O O . ILE A 1 181 ? -0.047 -1.460 8.999 1.00 88.56 181 ILE A O 1
ATOM 1402 N N . ARG A 1 182 ? 0.762 0.414 9.927 1.00 90.38 182 ARG A N 1
ATOM 1403 C CA . ARG A 1 182 ? 1.551 -0.173 11.041 1.00 90.38 182 ARG A CA 1
ATOM 1404 C C . ARG A 1 182 ? 2.804 -0.963 10.653 1.00 90.38 182 ARG A C 1
ATOM 1406 O O . ARG A 1 182 ? 3.702 -1.086 11.485 1.00 90.38 182 ARG A O 1
ATOM 1413 N N . SER A 1 183 ? 2.894 -1.475 9.435 1.00 90.69 183 SER A N 1
ATOM 1414 C CA . SER A 1 183 ? 4.107 -2.070 8.868 1.00 90.69 183 SER A CA 1
ATOM 1415 C C . SER A 1 183 ? 4.851 -1.079 7.978 1.00 90.69 183 SER A C 1
ATOM 1417 O O . SER A 1 183 ? 4.312 -0.056 7.557 1.00 90.69 183 SER A O 1
ATOM 1419 N N . ASP A 1 184 ? 6.120 -1.371 7.721 1.00 92.81 184 ASP A N 1
ATOM 1420 C CA . ASP A 1 184 ? 6.888 -0.671 6.702 1.00 92.81 184 ASP A CA 1
ATOM 1421 C C . ASP A 1 184 ? 6.316 -0.934 5.302 1.00 92.81 184 ASP A C 1
ATOM 1423 O O . ASP A 1 184 ? 5.565 -1.889 5.067 1.00 92.81 184 ASP A O 1
ATOM 1427 N N . ILE A 1 185 ? 6.646 -0.049 4.368 1.00 93.19 185 ILE A N 1
ATOM 1428 C CA . ILE A 1 185 ? 6.220 -0.159 2.977 1.00 93.19 185 ILE A CA 1
ATOM 1429 C C . ILE A 1 185 ? 7.416 -0.114 2.040 1.00 93.19 185 ILE A C 1
ATOM 1431 O O . ILE A 1 185 ? 8.431 0.527 2.320 1.00 93.19 185 ILE A O 1
ATOM 1435 N N . GLU A 1 186 ? 7.271 -0.766 0.897 1.00 93.69 186 GLU A N 1
ATOM 1436 C CA . GLU A 1 186 ? 8.216 -0.704 -0.212 1.00 93.69 186 GLU A CA 1
ATOM 1437 C C . GLU A 1 186 ? 7.436 -0.487 -1.513 1.00 93.69 186 GLU A C 1
ATOM 1439 O O . GLU A 1 186 ? 6.304 -0.953 -1.661 1.00 93.69 186 GLU A O 1
ATOM 1444 N N . PHE A 1 187 ? 8.024 0.247 -2.456 1.00 94.31 187 PHE A N 1
ATOM 1445 C CA . PHE A 1 187 ? 7.463 0.417 -3.789 1.00 94.31 187 PHE A CA 1
ATOM 1446 C C . PHE A 1 187 ? 8.221 -0.444 -4.788 1.00 94.31 187 PHE A C 1
ATOM 1448 O O . PHE A 1 187 ? 9.446 -0.385 -4.884 1.00 94.31 187 PHE A O 1
ATOM 1455 N N . VAL A 1 188 ? 7.481 -1.224 -5.563 1.00 93.06 188 VAL A N 1
ATOM 1456 C CA . VAL A 1 188 ? 8.017 -2.144 -6.564 1.00 93.06 188 VAL A CA 1
ATOM 1457 C C . VAL A 1 188 ? 7.594 -1.650 -7.936 1.00 93.06 188 VAL A C 1
ATOM 1459 O O . VAL A 1 188 ? 6.414 -1.408 -8.163 1.00 93.06 188 VAL A O 1
ATOM 1462 N N . PHE A 1 189 ? 8.544 -1.490 -8.849 1.00 95.12 189 PHE A N 1
ATOM 1463 C CA . PHE A 1 189 ? 8.280 -1.182 -10.248 1.00 95.12 189 PHE A CA 1
ATOM 1464 C C . PHE A 1 189 ? 8.202 -2.477 -11.059 1.00 95.12 189 PHE A C 1
ATOM 1466 O O . PHE A 1 189 ? 9.102 -3.322 -10.976 1.00 95.12 189 PHE A O 1
ATOM 1473 N N . LEU A 1 190 ? 7.129 -2.619 -11.837 1.00 93.12 190 LEU A N 1
ATOM 1474 C CA . LEU A 1 190 ? 6.855 -3.785 -12.663 1.00 93.12 190 LEU A CA 1
ATOM 1475 C C . LEU A 1 190 ? 6.528 -3.386 -14.103 1.00 93.12 190 LEU A C 1
ATOM 1477 O O . LEU A 1 190 ? 5.893 -2.360 -14.350 1.00 93.12 190 LEU A O 1
ATOM 1481 N N . SER A 1 191 ? 6.927 -4.241 -15.039 1.00 92.81 191 SER A N 1
ATOM 1482 C CA . SER A 1 191 ? 6.600 -4.142 -16.463 1.00 92.81 191 SER A CA 1
ATOM 1483 C C . SER A 1 191 ? 5.704 -5.304 -16.905 1.00 92.81 191 SER A C 1
ATOM 1485 O O . SER A 1 191 ? 5.413 -6.211 -16.123 1.00 92.81 191 SER A O 1
ATOM 1487 N N . GLY A 1 192 ? 5.226 -5.277 -18.154 1.00 88.19 192 GLY A N 1
ATOM 1488 C CA . GLY A 1 192 ? 4.419 -6.368 -18.732 1.00 88.19 192 GLY A CA 1
ATOM 1489 C C . GLY A 1 192 ? 2.930 -6.359 -18.345 1.00 88.19 192 GLY A C 1
ATOM 1490 O O . GLY A 1 192 ? 2.176 -7.266 -18.712 1.00 88.19 192 GLY A O 1
ATOM 1491 N N . GLY A 1 193 ? 2.472 -5.311 -17.653 1.00 87.75 193 GLY A N 1
ATOM 1492 C CA . GLY A 1 193 ? 1.091 -5.152 -17.200 1.00 87.75 193 GLY A CA 1
ATOM 1493 C C . GLY A 1 193 ? 0.712 -6.097 -16.057 1.00 87.75 193 GLY A C 1
ATOM 1494 O O . GLY A 1 193 ? 1.557 -6.741 -15.448 1.00 87.75 193 GLY A O 1
ATOM 1495 N N . PHE A 1 194 ? -0.587 -6.191 -15.755 1.00 79.94 194 PHE A N 1
ATOM 1496 C CA . PHE A 1 194 ? -1.101 -7.072 -14.692 1.00 79.94 194 PHE A CA 1
ATOM 1497 C C . PHE A 1 194 ? -1.270 -8.533 -15.116 1.00 79.94 194 PHE A C 1
ATOM 1499 O O . PHE A 1 194 ? -1.575 -9.369 -14.276 1.00 79.94 194 PHE A O 1
ATOM 1506 N N . LEU A 1 195 ? -1.145 -8.833 -16.412 1.00 79.06 195 LEU A N 1
ATOM 1507 C CA . LEU A 1 195 ? -1.315 -10.186 -16.940 1.00 79.06 195 LEU A CA 1
ATOM 1508 C C . LEU A 1 195 ? -0.030 -11.002 -16.874 1.00 79.06 195 LEU A C 1
ATOM 1510 O O . LEU A 1 195 ? -0.081 -12.143 -16.452 1.00 79.06 195 LEU A O 1
ATOM 1514 N N . ASN A 1 196 ? 1.093 -10.415 -17.283 1.00 81.88 196 ASN A N 1
ATOM 1515 C CA . ASN A 1 196 ? 2.406 -11.053 -17.229 1.00 81.88 196 ASN A CA 1
ATOM 1516 C C . ASN A 1 196 ? 3.369 -10.105 -16.502 1.00 81.88 196 ASN A C 1
ATOM 1518 O O . ASN A 1 196 ? 4.242 -9.511 -17.140 1.00 81.88 196 ASN A O 1
ATOM 1522 N N . PRO A 1 197 ? 3.136 -9.855 -15.202 1.00 87.62 197 PRO A N 1
ATOM 1523 C CA . PRO A 1 197 ? 3.883 -8.856 -14.461 1.00 87.62 197 PRO A CA 1
ATOM 1524 C C . PRO A 1 197 ? 5.320 -9.324 -14.222 1.00 87.62 197 PRO A C 1
ATOM 1526 O O . PRO A 1 197 ? 5.553 -10.431 -13.741 1.00 87.62 197 PRO A O 1
ATOM 1529 N N . CYS A 1 198 ? 6.284 -8.446 -14.486 1.00 88.69 198 CYS A N 1
ATOM 1530 C CA . CYS A 1 198 ? 7.685 -8.712 -14.191 1.00 88.69 198 CYS A CA 1
ATOM 1531 C C . CYS A 1 198 ? 8.276 -7.638 -13.282 1.00 88.69 198 CYS A C 1
ATOM 1533 O O . CYS A 1 198 ? 8.198 -6.452 -13.589 1.00 88.69 198 CYS A O 1
ATOM 1535 N N . VAL A 1 199 ? 8.878 -8.043 -12.167 1.00 90.94 199 VAL A N 1
ATOM 1536 C CA . VAL A 1 199 ? 9.531 -7.164 -11.194 1.00 90.94 199 VAL A CA 1
ATOM 1537 C C . VAL A 1 199 ? 10.841 -6.654 -11.775 1.00 90.94 199 VAL A C 1
ATOM 1539 O O . VAL A 1 199 ? 11.753 -7.429 -12.045 1.00 90.94 199 VAL A O 1
ATOM 1542 N N . VAL A 1 200 ? 10.957 -5.340 -11.943 1.00 93.50 200 VAL A N 1
ATOM 1543 C CA . VAL A 1 200 ? 12.143 -4.717 -12.548 1.00 93.50 200 VAL A CA 1
ATOM 1544 C C . VAL A 1 200 ? 13.002 -4.011 -11.500 1.00 93.50 200 VAL A C 1
ATOM 1546 O O . VAL A 1 200 ? 14.226 -4.014 -11.595 1.00 93.50 200 VAL A O 1
ATOM 1549 N N . GLY A 1 201 ? 12.393 -3.425 -10.471 1.00 92.38 201 GLY A N 1
ATOM 1550 C CA . GLY A 1 201 ? 13.149 -2.783 -9.400 1.00 92.38 201 GLY A CA 1
ATOM 1551 C C . GLY A 1 201 ? 12.315 -2.487 -8.168 1.00 92.38 201 GLY A C 1
ATOM 1552 O O . GLY A 1 201 ? 11.088 -2.496 -8.211 1.00 92.38 201 GLY A O 1
ATOM 1553 N N . ARG A 1 202 ? 13.003 -2.227 -7.059 1.00 93.06 202 ARG A N 1
ATOM 1554 C CA . ARG A 1 202 ? 12.410 -1.941 -5.751 1.00 93.06 202 ARG A CA 1
ATOM 1555 C C . ARG A 1 202 ? 12.969 -0.639 -5.192 1.00 93.06 202 ARG A C 1
ATOM 1557 O O . ARG A 1 202 ? 14.110 -0.280 -5.490 1.00 93.06 202 ARG A O 1
ATOM 1564 N N . SER A 1 203 ? 12.163 0.068 -4.410 1.00 94.44 203 SER A N 1
ATOM 1565 C CA . SER A 1 203 ? 12.616 1.211 -3.623 1.00 94.44 203 SER A CA 1
ATOM 1566 C C . SER A 1 203 ? 13.318 0.749 -2.354 1.00 94.44 203 SER A C 1
ATOM 1568 O O . SER A 1 203 ? 13.271 -0.417 -1.986 1.00 94.44 203 SER A O 1
ATOM 1570 N N . THR A 1 204 ? 13.933 1.673 -1.623 1.00 92.94 204 THR A N 1
ATOM 1571 C CA . THR A 1 204 ? 14.279 1.395 -0.227 1.00 92.94 204 THR A CA 1
ATOM 1572 C C . THR A 1 204 ? 12.998 1.298 0.610 1.00 92.94 204 THR A C 1
ATOM 1574 O O . THR A 1 204 ? 12.126 2.161 0.437 1.00 92.94 204 THR A O 1
ATOM 1577 N N . PRO A 1 205 ? 12.877 0.316 1.519 1.00 93.69 205 PRO A N 1
ATOM 1578 C CA . PRO A 1 205 ? 11.792 0.274 2.491 1.00 93.69 205 PRO A CA 1
ATOM 1579 C C . PRO A 1 205 ? 11.731 1.538 3.350 1.00 93.69 205 PRO A C 1
ATOM 1581 O O . PRO A 1 205 ? 12.765 2.122 3.686 1.00 93.69 205 PRO A O 1
ATOM 1584 N N . VAL A 1 206 ? 10.523 1.948 3.732 1.00 93.94 206 VAL A N 1
ATOM 1585 C CA . VAL A 1 206 ? 10.293 3.101 4.606 1.00 93.94 206 VAL A CA 1
ATOM 1586 C C . VAL A 1 206 ? 9.237 2.784 5.663 1.00 93.94 206 VAL A C 1
ATOM 1588 O O . VAL A 1 206 ? 8.220 2.149 5.385 1.00 93.94 206 VAL A O 1
ATOM 1591 N N . SER A 1 207 ? 9.476 3.249 6.887 1.00 94.56 207 SER A N 1
ATOM 1592 C CA . SER A 1 207 ? 8.588 3.037 8.033 1.00 94.56 207 SER A CA 1
ATOM 1593 C C . SER A 1 207 ? 7.838 4.311 8.407 1.00 94.56 207 SER A C 1
ATOM 1595 O O . SER A 1 207 ? 8.331 5.422 8.206 1.00 94.56 207 SER A O 1
ATOM 1597 N N . PHE A 1 208 ? 6.672 4.156 9.028 1.00 94.38 208 PHE A N 1
ATOM 1598 C CA . PHE A 1 208 ? 5.948 5.266 9.648 1.00 94.38 208 PHE A CA 1
ATOM 1599 C C . PHE A 1 208 ? 6.675 5.777 10.900 1.00 94.38 208 PHE A C 1
ATOM 1601 O O . PHE A 1 208 ? 7.272 4.991 11.636 1.00 94.38 208 PHE A O 1
ATOM 1608 N N . SER A 1 209 ? 6.610 7.082 11.179 1.00 94.88 209 SER A N 1
ATOM 1609 C CA . SER A 1 209 ? 7.243 7.694 12.356 1.00 94.88 209 SER A CA 1
ATOM 1610 C C . SER A 1 209 ? 6.638 7.187 13.669 1.00 94.88 209 SER A C 1
ATOM 1612 O O . SER A 1 209 ? 7.341 7.065 14.670 1.00 94.88 209 SER A O 1
ATOM 1614 N N . ASN A 1 210 ? 5.338 6.871 13.677 1.00 93.50 210 ASN A N 1
ATOM 1615 C CA . ASN A 1 210 ? 4.665 6.241 14.812 1.00 93.50 210 ASN A CA 1
ATOM 1616 C C . ASN A 1 210 ? 3.719 5.121 14.348 1.00 93.50 210 ASN A C 1
ATOM 1618 O O . ASN A 1 210 ? 2.501 5.306 14.321 1.00 93.50 210 ASN A O 1
ATOM 1622 N N . PRO A 1 211 ? 4.240 3.921 14.041 1.00 93.00 211 PRO A N 1
ATOM 1623 C CA . PRO A 1 211 ? 3.414 2.818 13.560 1.00 93.00 211 PRO A CA 1
ATOM 1624 C C . PRO A 1 211 ? 2.348 2.373 14.571 1.00 93.00 211 PRO A C 1
ATOM 1626 O O . PRO A 1 211 ? 1.373 1.740 14.199 1.00 93.00 211 PRO A O 1
ATOM 1629 N N . LYS A 1 212 ? 2.500 2.706 15.861 1.00 94.00 212 LYS A N 1
ATOM 1630 C CA . LYS A 1 212 ? 1.567 2.298 16.921 1.00 94.00 212 LYS A CA 1
ATOM 1631 C C . LYS A 1 212 ? 0.433 3.284 17.174 1.00 94.00 212 LYS A C 1
ATOM 1633 O O . LYS A 1 212 ? -0.385 3.033 18.060 1.00 94.00 212 LYS A O 1
ATOM 1638 N N . LYS A 1 213 ? 0.379 4.398 16.443 1.00 93.19 213 LYS A N 1
ATOM 1639 C CA . LYS A 1 213 ? -0.604 5.450 16.690 1.00 93.19 213 LYS A CA 1
ATOM 1640 C C . LYS A 1 213 ? -2.043 4.904 16.624 1.00 93.19 213 LYS A C 1
ATOM 1642 O O . LYS A 1 213 ? -2.361 4.144 15.709 1.00 93.19 213 LYS A O 1
ATOM 1647 N N . PRO A 1 214 ? -2.921 5.283 17.571 1.00 91.88 214 PRO A N 1
ATOM 1648 C CA . PRO A 1 214 ? -4.360 5.068 17.448 1.00 91.88 214 PRO A CA 1
ATOM 1649 C C . PRO A 1 214 ? -4.909 5.801 16.223 1.00 91.88 214 PRO A C 1
ATOM 1651 O O . PRO A 1 214 ? -4.750 7.018 16.112 1.00 91.88 214 PRO A O 1
ATOM 1654 N N . LEU A 1 215 ? -5.545 5.072 15.310 1.00 88.00 215 LEU A N 1
ATOM 1655 C CA . LEU A 1 215 ? -6.118 5.601 14.071 1.00 88.00 215 LEU A CA 1
ATOM 1656 C C . LEU A 1 215 ? -7.508 5.002 13.829 1.00 88.00 215 LEU A C 1
ATOM 1658 O O . LEU A 1 215 ? -7.850 3.971 14.408 1.00 88.00 215 LEU A O 1
ATOM 1662 N N . TYR A 1 216 ? -8.278 5.645 12.947 1.00 83.81 216 TYR A N 1
ATOM 1663 C CA . TYR A 1 216 ? -9.600 5.181 12.502 1.00 83.81 216 TYR A CA 1
ATOM 1664 C C . TYR A 1 216 ? -10.597 5.007 13.656 1.00 83.81 216 TYR A C 1
ATOM 1666 O O . TYR A 1 216 ? -11.186 3.948 13.850 1.00 83.81 216 TYR A O 1
ATOM 1674 N N . GLY A 1 217 ? -10.746 6.060 14.465 1.00 87.19 217 GLY A N 1
ATOM 1675 C CA . GLY A 1 217 ? -11.759 6.096 15.514 1.00 87.19 217 GLY A CA 1
ATOM 1676 C C . GLY A 1 217 ? -13.166 6.041 14.919 1.00 87.19 217 GLY A C 1
ATOM 1677 O O . GLY A 1 217 ? -13.539 6.929 14.159 1.00 87.19 217 GLY A O 1
ATOM 1678 N N . HIS A 1 218 ? -13.939 5.030 15.298 1.00 85.50 218 HIS A N 1
ATOM 1679 C CA . HIS A 1 218 ? -15.320 4.812 14.896 1.00 85.50 218 HIS A CA 1
ATOM 1680 C C . HIS A 1 218 ? -16.238 4.882 16.120 1.00 85.50 218 HIS A C 1
ATOM 1682 O O . HIS A 1 218 ? -15.983 4.239 17.144 1.00 85.50 218 HIS A O 1
ATOM 1688 N N . LEU A 1 219 ? -17.302 5.679 16.023 1.00 86.81 219 LEU A N 1
ATOM 1689 C CA . LEU A 1 219 ? -18.308 5.818 17.071 1.00 86.81 219 LEU A CA 1
ATOM 1690 C C . LEU A 1 219 ? -19.541 4.998 16.712 1.00 86.81 219 LEU A C 1
ATOM 1692 O O . LEU A 1 219 ? -20.110 5.150 15.639 1.00 86.81 219 LEU A O 1
ATOM 1696 N N . SER A 1 220 ? -19.990 4.174 17.650 1.00 84.56 220 SER A N 1
ATOM 1697 C CA . SER A 1 220 ? -21.193 3.359 17.506 1.00 84.56 220 SER A CA 1
ATOM 1698 C C . SER A 1 220 ? -22.094 3.510 18.725 1.00 84.56 220 SER A C 1
ATOM 1700 O O . SER A 1 220 ? -21.627 3.706 19.851 1.00 84.56 220 SER A O 1
ATOM 1702 N N . SER A 1 221 ? -23.407 3.426 18.512 1.00 84.12 221 SER A N 1
ATOM 1703 C CA . SER A 1 221 ? -24.350 3.331 19.626 1.00 84.12 221 SER A CA 1
ATOM 1704 C C . SER A 1 221 ? -24.272 1.935 20.234 1.00 84.12 221 SER A C 1
ATOM 1706 O O . SER A 1 221 ? -24.187 0.945 19.508 1.00 84.12 221 SER A O 1
ATOM 1708 N N . ILE A 1 222 ? -24.307 1.842 21.562 1.00 83.69 222 ILE A N 1
ATOM 1709 C CA . ILE A 1 222 ? -24.327 0.541 22.251 1.00 83.69 222 ILE A CA 1
ATOM 1710 C C . ILE A 1 222 ? -25.760 0.008 22.340 1.00 83.69 222 ILE A C 1
ATOM 1712 O O . ILE A 1 222 ? -25.978 -1.198 22.319 1.00 83.69 222 ILE A O 1
ATOM 1716 N N . ASP A 1 223 ? -26.738 0.907 22.410 1.00 82.62 223 ASP A N 1
ATOM 1717 C CA . ASP A 1 223 ? -28.161 0.601 22.469 1.00 82.62 223 ASP A CA 1
ATOM 1718 C C . ASP A 1 223 ? -28.988 1.737 21.836 1.00 82.62 223 ASP A C 1
ATOM 1720 O O . ASP A 1 223 ? -28.448 2.702 21.293 1.00 82.62 223 ASP A O 1
ATOM 1724 N N . SER A 1 224 ? -30.317 1.636 21.881 1.00 83.88 224 SER A N 1
ATOM 1725 C CA . SER A 1 224 ? -31.221 2.675 21.364 1.00 83.88 224 SER A CA 1
ATOM 1726 C C . SER A 1 224 ? -31.547 3.779 22.379 1.00 83.88 224 SER A C 1
ATOM 1728 O O . SER A 1 224 ? -32.414 4.605 22.110 1.00 83.88 224 SER A O 1
ATOM 1730 N N . THR A 1 225 ? -30.905 3.805 23.553 1.00 86.19 225 THR A N 1
ATOM 1731 C CA . THR A 1 225 ? -31.239 4.774 24.614 1.00 86.19 225 THR A CA 1
ATOM 1732 C C . THR A 1 225 ? -30.664 6.163 24.346 1.00 86.19 225 THR A C 1
ATOM 1734 O O . THR A 1 225 ? -31.144 7.142 24.912 1.00 86.19 225 THR A O 1
ATOM 1737 N N . GLY A 1 226 ? -29.616 6.257 23.519 1.00 81.62 226 GLY A N 1
ATOM 1738 C CA . GLY A 1 226 ? -28.893 7.505 23.261 1.00 81.62 226 GLY A CA 1
ATOM 1739 C C . GLY A 1 226 ? -28.068 8.004 24.455 1.00 81.62 226 GLY A C 1
ATOM 1740 O O . GLY A 1 226 ? -27.593 9.136 24.434 1.00 81.62 226 GLY A O 1
ATOM 1741 N N . THR A 1 227 ? -27.899 7.182 25.499 1.00 87.75 227 THR A N 1
ATOM 1742 C CA . THR A 1 227 ? -27.158 7.545 26.723 1.00 87.75 227 THR A CA 1
ATOM 1743 C C . THR A 1 227 ? -25.735 6.991 26.770 1.00 87.75 227 THR A C 1
ATOM 1745 O O . THR A 1 227 ? -24.944 7.406 27.616 1.00 87.75 227 THR A O 1
ATOM 1748 N N . SER A 1 228 ? -25.387 6.078 25.860 1.00 85.56 228 SER A N 1
ATOM 1749 C CA . SER A 1 228 ? -24.069 5.453 25.798 1.00 85.56 228 SER A CA 1
ATOM 1750 C C . SER A 1 228 ? -23.584 5.297 24.354 1.00 85.56 228 SER A C 1
ATOM 1752 O O . SER A 1 228 ? -24.361 5.044 23.435 1.00 85.56 228 SER A O 1
ATOM 1754 N N . MET A 1 229 ? -22.278 5.475 24.156 1.00 86.94 229 MET A N 1
ATOM 1755 C CA . MET A 1 229 ? -21.601 5.311 22.871 1.00 86.94 229 MET A CA 1
ATOM 1756 C C . MET A 1 229 ? -20.314 4.518 23.078 1.00 86.94 229 MET A C 1
ATOM 1758 O O . MET A 1 229 ? -19.659 4.634 24.115 1.00 86.94 229 MET A O 1
ATOM 1762 N N . ARG A 1 230 ? -19.947 3.722 22.079 1.00 88.75 230 ARG A N 1
ATOM 1763 C CA . ARG A 1 230 ? -18.698 2.969 22.020 1.00 88.75 230 ARG A CA 1
ATOM 1764 C C . ARG A 1 230 ? -17.786 3.618 20.992 1.00 88.75 230 ARG A C 1
ATOM 1766 O O . ARG A 1 230 ? -18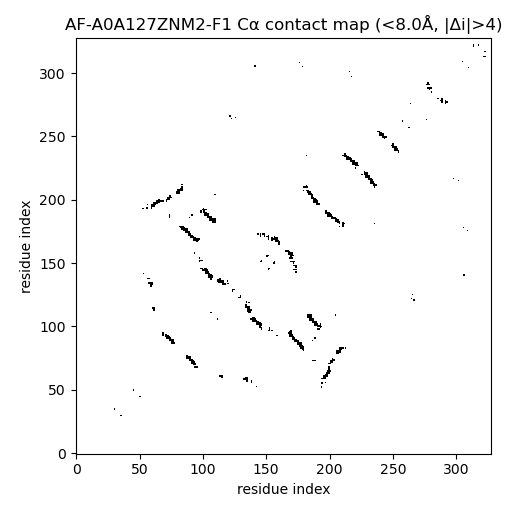.175 3.787 19.841 1.00 88.75 230 ARG A O 1
ATOM 1773 N N . LEU A 1 231 ? -16.576 3.956 21.427 1.00 89.50 231 LEU A N 1
ATOM 1774 C CA . LEU A 1 231 ? -15.483 4.360 20.552 1.00 89.50 231 LEU A CA 1
ATOM 1775 C C . LEU A 1 231 ? -14.581 3.147 20.321 1.00 89.50 231 LEU A C 1
ATOM 1777 O O . LEU A 1 231 ? -14.046 2.591 21.279 1.00 89.50 231 LEU A O 1
ATOM 1781 N N . THR A 1 232 ? -14.407 2.771 19.061 1.00 88.81 232 THR A N 1
ATOM 1782 C CA . THR A 1 232 ? -13.481 1.723 18.620 1.00 88.81 232 THR A CA 1
ATOM 1783 C C . THR A 1 232 ? -12.399 2.366 17.762 1.00 88.81 232 THR A C 1
ATOM 1785 O O . THR A 1 232 ? -12.681 3.303 17.030 1.00 88.81 232 THR A O 1
ATOM 1788 N N . TRP A 1 233 ? -11.156 1.908 17.849 1.00 89.62 233 TRP A N 1
ATOM 1789 C CA . TRP A 1 233 ? -10.068 2.344 16.970 1.00 89.62 233 TRP A CA 1
ATOM 1790 C C . TRP A 1 233 ? -9.067 1.210 16.811 1.00 89.62 233 TRP A C 1
ATOM 1792 O O . TRP A 1 233 ? -9.054 0.261 17.596 1.00 89.62 233 TRP A O 1
ATOM 1802 N N . VAL A 1 234 ? -8.182 1.341 15.828 1.00 88.44 234 VAL A N 1
ATOM 1803 C CA . VAL A 1 234 ? -7.110 0.376 15.594 1.00 88.44 234 VAL A CA 1
ATOM 1804 C C . VAL A 1 234 ? -5.780 1.026 15.953 1.00 88.44 234 VAL A C 1
ATOM 1806 O O . VAL A 1 234 ? -5.454 2.112 15.470 1.00 88.44 234 VAL A O 1
ATOM 1809 N N . SER A 1 235 ? -4.959 0.363 16.763 1.00 91.50 235 SER A N 1
ATOM 1810 C CA . SER A 1 235 ? -3.597 0.808 17.086 1.00 91.50 235 SER A CA 1
ATOM 1811 C C . SER A 1 235 ? -2.592 -0.329 16.898 1.00 91.50 235 SER A C 1
ATOM 1813 O O . SER A 1 235 ? -2.972 -1.469 16.640 1.00 91.50 235 SER A O 1
ATOM 1815 N N . GLY A 1 236 ? -1.299 -0.012 16.962 1.00 88.56 236 GLY A N 1
ATOM 1816 C CA . GLY A 1 236 ? -0.234 -1.025 16.971 1.00 88.56 236 GLY A CA 1
ATOM 1817 C C . GLY A 1 236 ? 0.195 -1.433 18.384 1.00 88.56 236 GLY A C 1
ATOM 1818 O O . GLY A 1 236 ? 1.255 -2.041 18.548 1.00 88.56 236 GLY A O 1
ATOM 1819 N N . ASP A 1 237 ? -0.568 -1.044 19.409 1.00 87.94 237 ASP A N 1
ATOM 1820 C CA . ASP A 1 237 ? -0.291 -1.390 20.799 1.00 87.94 237 ASP A CA 1
ATOM 1821 C C . ASP A 1 237 ? -1.174 -2.555 21.258 1.00 87.94 237 ASP A C 1
ATOM 1823 O O . ASP A 1 237 ? -2.342 -2.657 20.897 1.00 87.94 237 ASP A O 1
ATOM 1827 N N . LYS A 1 238 ? -0.595 -3.444 22.066 1.00 87.06 238 LYS A N 1
ATOM 1828 C CA . LYS A 1 238 ? -1.306 -4.569 22.685 1.00 87.06 238 LYS A CA 1
ATOM 1829 C C . LYS A 1 238 ? -1.826 -4.220 24.078 1.00 87.06 238 LYS A C 1
ATOM 1831 O O . LYS A 1 238 ? -2.559 -5.009 24.665 1.00 87.06 238 LYS A O 1
ATOM 1836 N N . GLN A 1 239 ? -1.406 -3.083 24.630 1.00 91.94 239 GLN A N 1
ATOM 1837 C CA . GLN A 1 239 ? -1.828 -2.629 25.948 1.00 91.94 239 GLN A CA 1
ATOM 1838 C C . GLN A 1 239 ? -3.090 -1.763 25.867 1.00 91.94 239 GLN A C 1
ATOM 1840 O O . GLN A 1 239 ? -3.262 -1.030 24.890 1.00 91.94 239 GLN A O 1
ATOM 1845 N N . PRO A 1 240 ? -3.960 -1.805 26.897 1.00 93.56 240 PRO A N 1
ATOM 1846 C CA . PRO A 1 240 ? -5.082 -0.883 27.022 1.00 93.56 240 PRO A CA 1
ATOM 1847 C C . PRO A 1 240 ? -4.647 0.577 26.906 1.00 93.56 240 PRO A C 1
ATOM 1849 O O . PRO A 1 240 ? -3.644 0.994 27.488 1.00 93.56 240 PRO A O 1
ATOM 1852 N N . GLN A 1 241 ? -5.429 1.366 26.178 1.00 93.25 241 GLN A N 1
ATOM 1853 C CA . GLN A 1 241 ? -5.174 2.783 25.935 1.00 93.25 241 GLN A CA 1
ATOM 1854 C C . GLN A 1 241 ? -6.267 3.619 26.607 1.00 93.25 241 GLN A C 1
ATOM 1856 O O . GLN A 1 241 ? -7.353 3.121 26.906 1.00 93.25 241 GLN A O 1
ATOM 1861 N N . GLN A 1 242 ? -5.980 4.890 26.887 1.00 93.25 242 GLN A N 1
ATOM 1862 C CA . GLN A 1 242 ? -6.938 5.778 27.544 1.00 93.25 242 GLN A CA 1
ATOM 1863 C C . GLN A 1 242 ? -7.615 6.706 26.544 1.00 93.25 242 GLN A C 1
ATOM 1865 O O . GLN A 1 242 ? -6.956 7.356 25.735 1.00 93.25 242 GLN A O 1
ATOM 1870 N N . ILE A 1 243 ? -8.933 6.808 26.665 1.00 93.19 243 ILE A N 1
ATOM 1871 C CA . ILE A 1 243 ? -9.751 7.811 25.993 1.00 93.19 243 ILE A CA 1
ATOM 1872 C C . ILE A 1 243 ? -9.977 8.945 26.981 1.00 93.19 243 ILE A C 1
ATOM 1874 O O . ILE A 1 243 ? -10.377 8.696 28.117 1.00 93.19 243 ILE A O 1
ATOM 1878 N N . GLN A 1 244 ? -9.782 10.180 26.534 1.00 93.69 244 GLN A N 1
ATOM 1879 C CA . GLN A 1 244 ? -10.259 11.369 27.232 1.00 93.69 244 GLN A CA 1
ATOM 1880 C C . GLN A 1 244 ? -11.487 11.911 26.505 1.00 93.69 244 GLN A C 1
ATOM 1882 O O . GLN A 1 244 ? -11.453 12.119 25.295 1.00 93.69 244 GLN A O 1
ATOM 1887 N N . TYR A 1 245 ? -12.573 12.127 27.236 1.00 89.44 245 TYR A N 1
ATOM 1888 C CA . TYR A 1 245 ? -13.827 12.676 26.722 1.00 89.44 245 TYR A CA 1
ATOM 1889 C C . TYR A 1 245 ? -14.435 13.601 27.779 1.00 89.44 245 TYR A C 1
ATOM 1891 O O . TYR A 1 245 ? -14.076 13.474 28.939 1.00 89.44 245 TYR A O 1
ATOM 1899 N N . GLY A 1 246 ? -15.311 14.530 27.375 1.00 84.62 246 GLY A N 1
ATOM 1900 C CA . GLY A 1 246 ? -16.127 15.430 28.220 1.00 84.62 246 GLY A CA 1
ATOM 1901 C C . GLY A 1 246 ? -15.592 15.808 29.617 1.00 84.62 246 GLY A C 1
ATOM 1902 O O . GLY A 1 246 ? -15.524 14.972 30.512 1.00 84.62 246 GLY A O 1
ATOM 1903 N N . ASP A 1 247 ? -15.311 17.090 29.860 1.00 90.75 247 ASP A N 1
ATOM 1904 C CA . ASP A 1 247 ? -14.865 17.610 31.171 1.00 90.75 247 ASP A CA 1
ATOM 1905 C C . ASP A 1 247 ? -13.655 16.864 31.781 1.00 90.75 247 ASP A C 1
ATOM 1907 O O . ASP A 1 247 ? -13.504 16.777 32.998 1.00 90.75 247 ASP A O 1
ATOM 1911 N N . GLY A 1 248 ? -12.782 16.302 30.936 1.00 90.88 248 GLY A N 1
ATOM 1912 C CA . GLY A 1 248 ? -11.571 15.595 31.369 1.00 90.88 248 GLY A CA 1
ATOM 1913 C C . GLY A 1 248 ? -11.812 14.191 31.929 1.00 90.88 248 GLY A C 1
ATOM 1914 O O . GLY A 1 248 ? -10.922 13.629 32.571 1.00 90.88 248 GLY A O 1
ATOM 1915 N N . LYS A 1 249 ? -12.989 13.601 31.697 1.00 92.62 249 LYS A N 1
ATOM 1916 C CA . LYS A 1 249 ? -13.250 12.204 32.052 1.00 92.62 249 LYS A CA 1
ATOM 1917 C C . LYS A 1 249 ? -12.374 11.274 31.224 1.00 92.62 249 LYS A C 1
ATOM 1919 O O . LYS A 1 249 ? -12.037 11.546 30.072 1.00 92.62 249 LYS A O 1
ATOM 1924 N N . THR A 1 250 ? -12.026 10.148 31.831 1.00 94.44 250 THR A N 1
ATOM 1925 C CA . THR A 1 250 ? -11.225 9.105 31.198 1.00 94.44 250 THR A CA 1
ATOM 1926 C C . THR A 1 250 ? -11.978 7.786 31.168 1.00 94.44 250 THR A C 1
ATOM 1928 O O . THR A 1 250 ? -12.775 7.479 32.056 1.00 94.44 250 THR A O 1
ATOM 1931 N N . ALA A 1 251 ? -11.735 7.005 30.122 1.00 92.69 251 ALA A N 1
ATOM 1932 C CA . ALA A 1 251 ? -12.139 5.611 30.039 1.00 92.69 251 ALA A CA 1
ATOM 1933 C C . ALA A 1 251 ? -10.964 4.781 29.525 1.00 92.69 251 ALA A C 1
ATOM 1935 O O . ALA A 1 251 ? -10.230 5.208 28.632 1.00 92.69 251 ALA A O 1
ATOM 1936 N N . THR A 1 252 ? -10.793 3.593 30.093 1.00 95.06 252 THR A N 1
ATOM 1937 C CA . THR A 1 252 ? -9.774 2.636 29.657 1.00 95.06 252 THR A CA 1
ATOM 1938 C C . THR A 1 252 ? -10.362 1.729 28.586 1.00 95.06 252 THR A C 1
ATOM 1940 O O . THR A 1 252 ? -11.467 1.214 28.750 1.00 95.06 252 THR A O 1
ATOM 1943 N N . SER A 1 253 ? -9.627 1.533 27.495 1.00 93.50 253 SER A N 1
ATOM 1944 C CA . SER A 1 253 ? -10.034 0.658 26.403 1.00 93.50 253 SER A CA 1
ATOM 1945 C C . SER A 1 253 ? -9.943 -0.818 26.785 1.00 93.50 253 SER A C 1
ATOM 1947 O O . SER A 1 253 ? -9.142 -1.218 27.630 1.00 93.50 253 SER A O 1
ATOM 1949 N N . VAL A 1 254 ? -10.727 -1.644 26.100 1.00 91.25 254 VAL A N 1
ATOM 1950 C CA . VAL A 1 254 ? -10.500 -3.091 26.031 1.00 91.25 254 VAL A CA 1
ATOM 1951 C C . VAL A 1 254 ? -9.766 -3.371 24.723 1.00 91.25 254 VAL A C 1
ATOM 1953 O O . VAL A 1 254 ? -10.043 -2.722 23.717 1.00 91.25 254 VAL A O 1
ATOM 1956 N N . VAL A 1 255 ? -8.794 -4.283 24.748 1.00 88.69 255 VAL A N 1
ATOM 1957 C CA . VAL A 1 255 ? -7.986 -4.629 23.572 1.00 88.69 255 VAL A CA 1
ATOM 1958 C C . VAL A 1 255 ? -8.388 -6.008 23.081 1.00 88.69 255 VAL A C 1
ATOM 1960 O O . VAL A 1 255 ? -8.330 -6.976 23.837 1.00 88.69 255 VAL A O 1
ATOM 1963 N N . THR A 1 256 ? -8.744 -6.093 21.806 1.00 86.38 256 THR A N 1
ATOM 1964 C CA . THR A 1 256 ? -8.988 -7.346 21.092 1.00 86.38 256 THR A CA 1
ATOM 1965 C C . THR A 1 256 ? -8.125 -7.385 19.833 1.00 86.38 256 THR A C 1
ATOM 1967 O O . THR A 1 256 ? -7.764 -6.356 19.262 1.00 86.38 256 THR A O 1
ATOM 1970 N N . THR A 1 257 ? -7.698 -8.582 19.439 1.00 82.19 257 THR A N 1
ATOM 1971 C CA . THR A 1 257 ? -6.875 -8.812 18.248 1.00 82.19 257 THR A CA 1
ATOM 1972 C C . THR A 1 257 ? -7.112 -10.232 17.749 1.00 82.19 257 THR A C 1
ATOM 1974 O O . THR A 1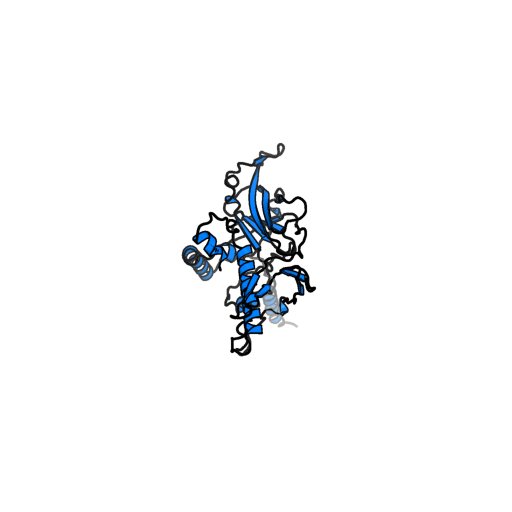 257 ? -7.651 -11.062 18.479 1.00 82.19 257 THR A O 1
ATOM 1977 N N . PHE A 1 258 ? -6.695 -10.506 16.523 1.00 77.88 258 PHE A N 1
ATOM 1978 C CA . PHE A 1 258 ? -6.778 -11.811 15.888 1.00 77.88 258 PHE A CA 1
ATOM 1979 C C . PHE A 1 258 ? -5.478 -12.062 15.122 1.00 77.88 258 PHE A C 1
ATOM 1981 O O . PHE A 1 258 ? -4.728 -11.141 14.787 1.00 77.88 258 PHE A O 1
ATOM 1988 N N . SER A 1 259 ? -5.195 -13.327 14.872 1.00 74.94 259 SER A N 1
ATOM 1989 C CA . SER A 1 259 ? -4.050 -13.812 14.120 1.00 74.94 259 SER A CA 1
ATOM 1990 C C . SER A 1 259 ? -4.519 -14.642 12.932 1.00 74.94 259 SER A C 1
ATOM 1992 O O . SER A 1 259 ? -5.689 -15.005 12.826 1.00 74.94 259 SER A O 1
ATOM 1994 N N . GLN A 1 260 ? -3.592 -15.006 12.048 1.00 66.75 260 GLN A N 1
ATOM 1995 C CA . GLN A 1 260 ? -3.898 -15.903 10.933 1.00 66.75 260 GLN A CA 1
ATOM 1996 C C . GLN A 1 260 ? -4.506 -17.241 11.399 1.00 66.75 260 GLN A C 1
ATOM 1998 O O . GLN A 1 260 ? -5.333 -17.804 10.692 1.00 66.75 260 GLN A O 1
ATOM 2003 N N . ASN A 1 261 ? -4.146 -17.724 12.593 1.00 67.88 261 ASN A N 1
ATOM 2004 C CA . ASN A 1 261 ? -4.689 -18.966 13.154 1.00 67.88 261 ASN A CA 1
ATOM 2005 C C . ASN A 1 261 ? -6.149 -18.836 13.615 1.00 67.88 261 ASN A C 1
ATOM 2007 O O . ASN A 1 261 ? -6.826 -19.850 13.752 1.00 67.88 261 ASN A O 1
ATOM 2011 N N . ASP A 1 262 ? -6.616 -17.611 13.868 1.00 68.12 262 ASP A N 1
ATOM 2012 C CA . ASP A 1 262 ? -7.997 -17.329 14.271 1.00 68.12 262 ASP A CA 1
ATOM 2013 C C . ASP A 1 262 ? -8.926 -17.189 13.052 1.00 68.12 262 ASP A C 1
ATOM 2015 O O . ASP A 1 262 ? -10.150 -17.209 13.188 1.00 68.12 262 ASP A O 1
ATOM 2019 N N . MET A 1 263 ? -8.353 -17.074 11.848 1.00 65.31 263 MET A N 1
ATOM 2020 C CA . MET A 1 263 ? -9.105 -17.111 10.596 1.00 65.31 263 MET A CA 1
ATOM 2021 C C . MET A 1 263 ? -9.656 -18.522 10.365 1.00 65.31 263 MET A C 1
ATOM 2023 O O . MET A 1 263 ? -9.027 -19.517 10.724 1.00 65.31 263 MET A O 1
ATOM 2027 N N . CYS A 1 264 ? -10.832 -18.636 9.746 1.00 62.47 264 CYS A N 1
ATOM 2028 C CA . CYS A 1 264 ? -11.441 -19.935 9.468 1.00 62.47 264 CYS A CA 1
ATOM 2029 C C . CYS A 1 264 ? -10.547 -20.776 8.534 1.00 62.47 264 CYS A C 1
ATOM 2031 O O . CYS A 1 264 ? -10.536 -20.560 7.327 1.00 62.47 264 CYS A O 1
ATOM 2033 N N . ILE A 1 265 ? -9.824 -21.761 9.076 1.00 48.38 265 ILE A N 1
ATOM 2034 C CA . ILE A 1 265 ? -9.106 -22.782 8.298 1.00 48.38 265 ILE A CA 1
ATOM 2035 C C . ILE A 1 265 ? -9.999 -24.025 8.241 1.00 48.38 265 ILE A C 1
ATOM 2037 O O . ILE A 1 265 ? -9.815 -24.980 8.996 1.00 48.38 265 ILE A O 1
ATOM 2041 N N . SER A 1 266 ? -11.019 -24.022 7.380 1.00 44.94 266 SER A N 1
ATOM 2042 C CA . SER A 1 266 ? -11.808 -25.235 7.150 1.00 44.94 266 SER A CA 1
ATOM 2043 C C . SER A 1 266 ? -11.156 -26.059 6.044 1.00 44.94 266 SER A C 1
ATOM 2045 O O . SER A 1 266 ? -11.401 -25.834 4.862 1.00 44.94 266 SER A O 1
ATOM 2047 N N . VAL A 1 267 ? -10.334 -27.040 6.415 1.00 36.97 267 VAL A N 1
ATOM 2048 C CA . VAL A 1 267 ? -9.969 -28.120 5.488 1.00 36.97 267 VAL A CA 1
ATOM 2049 C C . VAL A 1 267 ? -11.247 -28.927 5.217 1.00 36.97 267 VAL A C 1
ATOM 2051 O O . VAL A 1 267 ? -11.857 -29.408 6.177 1.00 36.97 267 VAL A O 1
ATOM 2054 N N . PRO A 1 268 ? -11.710 -29.074 3.963 1.00 38.34 268 PRO A N 1
ATOM 2055 C CA . PRO A 1 268 ? -12.956 -29.769 3.704 1.00 38.34 268 PRO A CA 1
ATOM 2056 C C . PRO A 1 268 ? -12.713 -31.266 3.854 1.00 38.34 268 PRO A C 1
ATOM 2058 O O . PRO A 1 268 ? -12.116 -31.885 2.985 1.00 38.34 268 PRO A O 1
ATOM 2061 N N . ASN A 1 269 ? -13.190 -31.848 4.951 1.00 34.94 269 ASN A N 1
ATOM 2062 C CA . ASN A 1 269 ? -13.730 -33.200 4.941 1.00 34.94 269 ASN A CA 1
ATOM 2063 C C . ASN A 1 269 ? -14.778 -33.341 6.045 1.00 34.94 269 ASN A C 1
ATOM 2065 O O . ASN A 1 269 ? -14.475 -33.509 7.221 1.00 34.94 269 ASN A O 1
ATOM 2069 N N . SER A 1 270 ? -16.028 -33.336 5.585 1.00 34.38 270 SER A N 1
ATOM 2070 C CA . SER A 1 270 ? -17.263 -33.678 6.288 1.00 34.38 270 SER A CA 1
ATOM 2071 C C . SER A 1 270 ? -17.812 -32.668 7.309 1.00 34.38 270 SER A C 1
ATOM 2073 O O . SER A 1 270 ? -17.229 -32.403 8.351 1.00 34.38 270 SER A O 1
ATOM 2075 N N . LEU A 1 271 ? -19.040 -32.237 6.992 1.00 30.62 271 LEU A N 1
ATOM 2076 C CA . LEU A 1 271 ? -20.089 -31.713 7.872 1.00 30.62 271 LEU A CA 1
ATOM 2077 C C . LEU A 1 271 ? -20.003 -30.228 8.267 1.00 30.62 271 LEU A C 1
ATOM 2079 O O . LEU A 1 271 ? -19.355 -29.824 9.223 1.00 30.62 271 LEU A O 1
ATOM 2083 N N . ASN A 1 272 ? -20.776 -29.442 7.509 1.00 43.31 272 ASN A N 1
ATOM 2084 C CA . ASN A 1 272 ? -21.491 -28.225 7.898 1.00 43.31 272 ASN A CA 1
ATOM 2085 C C . ASN A 1 272 ? -21.531 -27.936 9.413 1.00 43.31 272 ASN A C 1
ATOM 2087 O O . ASN A 1 272 ? -22.257 -28.625 10.126 1.00 43.31 272 ASN A O 1
ATOM 2091 N N . SER A 1 273 ? -20.890 -26.842 9.849 1.00 33.09 273 SER A N 1
ATOM 2092 C CA . SER A 1 273 ? -21.479 -25.907 10.836 1.00 33.09 273 SER A CA 1
ATOM 2093 C C . SER A 1 273 ? -20.690 -24.616 11.099 1.00 33.09 273 SER A C 1
ATOM 2095 O O . SER A 1 273 ? -21.193 -23.776 11.833 1.00 33.09 273 SER A O 1
ATOM 2097 N N . PHE A 1 274 ? -19.506 -24.388 10.526 1.00 35.38 274 PHE A N 1
ATOM 2098 C CA . PHE A 1 274 ? -18.769 -23.133 10.758 1.00 35.38 274 PHE A CA 1
ATOM 2099 C C . PHE A 1 274 ? -18.882 -22.188 9.563 1.00 35.38 274 PHE A C 1
ATOM 2101 O O . PHE A 1 274 ? -17.914 -21.898 8.870 1.00 35.38 274 PHE A O 1
ATOM 2108 N N . VAL A 1 275 ? -20.112 -21.744 9.303 1.00 38.97 275 VAL A N 1
ATOM 2109 C CA . VAL A 1 275 ? -20.392 -20.636 8.386 1.00 38.97 275 VAL A CA 1
ATOM 2110 C C . VAL A 1 275 ? -20.414 -19.346 9.210 1.00 38.97 275 VAL A C 1
ATOM 2112 O O . VAL A 1 275 ? -21.237 -19.221 10.112 1.00 38.97 275 VAL A O 1
ATOM 2115 N N . ALA A 1 276 ? -19.530 -18.416 8.835 1.00 43.28 276 ALA A N 1
ATOM 2116 C CA . ALA A 1 276 ? -19.402 -17.022 9.270 1.00 43.28 276 ALA A CA 1
ATOM 2117 C C . ALA A 1 276 ? -18.879 -16.764 10.702 1.00 43.28 276 ALA A C 1
ATOM 2119 O O . ALA A 1 276 ? -19.466 -17.153 11.705 1.00 43.28 276 ALA A O 1
ATOM 2120 N N . SER A 1 277 ? -17.783 -16.005 10.774 1.00 61.56 277 SER A N 1
ATOM 2121 C CA . SER A 1 277 ? -17.169 -15.394 11.967 1.00 61.56 277 SER A CA 1
ATOM 2122 C C . SER A 1 277 ? -18.098 -14.449 12.745 1.00 61.56 277 SER A C 1
ATOM 2124 O O . SER A 1 277 ? -17.789 -14.075 13.873 1.00 61.56 277 SER A O 1
ATOM 2126 N N . VAL A 1 278 ? -19.250 -14.077 12.179 1.00 58.12 278 VAL A N 1
ATOM 2127 C CA . VAL A 1 278 ? -20.317 -13.365 12.885 1.00 58.12 278 VAL A CA 1
ATOM 2128 C C . VAL A 1 278 ? -21.354 -14.397 13.341 1.00 58.12 278 VAL A C 1
ATOM 2130 O O . VAL A 1 278 ? -21.980 -15.029 12.486 1.00 58.12 278 VAL A O 1
ATOM 2133 N N . PRO A 1 279 ? -21.573 -14.591 14.656 1.00 61.00 279 PRO A N 1
ATOM 2134 C CA . PRO A 1 279 ? -22.570 -15.543 15.136 1.00 61.00 279 PRO A CA 1
ATOM 2135 C C . PRO A 1 279 ? -23.961 -15.174 14.599 1.00 61.00 279 PRO A C 1
ATOM 2137 O O . PRO A 1 279 ? -24.260 -14.007 14.389 1.00 61.00 279 PRO A O 1
ATOM 2140 N N . ASN A 1 280 ? -24.861 -16.134 14.390 1.00 68.88 280 ASN A N 1
ATOM 2141 C CA . ASN A 1 280 ? -26.237 -15.771 14.039 1.00 68.88 280 ASN A CA 1
ATOM 2142 C C . ASN A 1 280 ? -26.889 -15.027 15.212 1.00 68.88 280 ASN A C 1
ATOM 2144 O O . ASN A 1 280 ? -26.850 -15.503 16.352 1.00 68.88 280 ASN A O 1
ATOM 2148 N N . PHE A 1 281 ? -27.484 -13.864 14.943 1.00 57.84 281 PHE A N 1
ATOM 2149 C CA . PHE A 1 281 ? -28.178 -13.091 15.967 1.00 57.84 281 PHE A CA 1
ATOM 2150 C C . PHE A 1 281 ? -29.380 -13.882 16.493 1.00 57.84 281 PHE A C 1
ATOM 2152 O O . PHE A 1 281 ? -30.279 -14.237 15.732 1.00 57.84 281 PHE A O 1
ATOM 2159 N N . ASN A 1 282 ? -29.394 -14.172 17.793 1.00 69.50 282 ASN A N 1
ATOM 2160 C CA . ASN A 1 282 ? -30.437 -14.976 18.439 1.00 69.50 282 ASN A CA 1
ATOM 2161 C C . ASN A 1 282 ? -31.180 -14.215 19.551 1.00 69.50 282 ASN A C 1
ATOM 2163 O O . ASN A 1 282 ? -31.911 -14.815 20.336 1.00 69.50 282 ASN A O 1
ATOM 2167 N N . GLY A 1 283 ? -30.974 -12.898 19.639 1.00 61.84 283 GLY A N 1
ATOM 2168 C CA . GLY A 1 283 ? -31.582 -12.026 20.645 1.00 61.84 283 GLY A CA 1
ATOM 2169 C C . GLY A 1 283 ? -30.915 -12.072 22.023 1.00 61.84 283 GLY A C 1
ATOM 2170 O O . GLY A 1 283 ? -31.002 -11.093 22.757 1.00 61.84 283 GLY A O 1
ATOM 2171 N N . LEU A 1 284 ? -30.204 -13.152 22.364 1.00 60.66 284 LEU A N 1
ATOM 2172 C CA . LEU A 1 284 ? -29.476 -13.300 23.633 1.00 60.66 284 LEU A CA 1
ATOM 2173 C C . LEU A 1 284 ? -27.981 -12.974 23.503 1.00 60.66 284 LEU A C 1
ATOM 2175 O O . LEU A 1 284 ? -27.320 -12.721 24.504 1.00 60.66 284 LEU A O 1
ATOM 2179 N N . ASN A 1 285 ? -27.455 -12.952 22.277 1.00 58.53 285 ASN A N 1
ATOM 2180 C CA . ASN A 1 285 ? -26.044 -12.719 21.965 1.00 58.53 285 ASN A CA 1
ATOM 2181 C C . ASN A 1 285 ? -25.756 -11.322 21.389 1.00 58.53 285 ASN A C 1
ATOM 2183 O O . ASN A 1 285 ? -24.771 -11.157 20.677 1.00 58.53 285 ASN A O 1
ATOM 2187 N N . PHE A 1 286 ? -26.602 -10.318 21.660 1.00 60.84 286 PHE A N 1
ATOM 2188 C CA . PHE A 1 286 ? -26.486 -8.991 21.034 1.00 60.84 286 PHE A CA 1
ATOM 2189 C C . PHE A 1 286 ? -25.104 -8.349 21.208 1.00 60.84 286 PHE A C 1
ATOM 2191 O O . PHE A 1 286 ? -24.578 -7.802 20.247 1.00 60.84 286 PHE A O 1
ATOM 2198 N N . SER A 1 287 ? -24.510 -8.432 22.403 1.00 53.06 287 SER A N 1
ATOM 2199 C CA . SER A 1 287 ? -23.192 -7.839 22.671 1.00 53.06 287 SER A CA 1
ATOM 2200 C C . SER A 1 287 ? -22.110 -8.430 21.765 1.00 53.06 287 SER A C 1
ATOM 2202 O O . SER A 1 287 ? -21.436 -7.686 21.055 1.00 53.06 287 SER A O 1
ATOM 2204 N N . ASP A 1 288 ? -22.002 -9.759 21.747 1.00 56.88 288 ASP A N 1
ATOM 2205 C CA . ASP A 1 288 ? -20.986 -10.488 20.980 1.00 56.88 288 ASP A CA 1
ATOM 2206 C C . ASP A 1 288 ? -21.241 -10.366 19.475 1.00 56.88 288 ASP A C 1
ATOM 2208 O O . ASP A 1 288 ? -20.323 -10.177 18.681 1.00 56.88 288 ASP A O 1
ATOM 2212 N N . TRP A 1 289 ? -22.512 -10.422 19.074 1.00 69.31 289 TRP A N 1
ATOM 2213 C CA . TRP A 1 289 ? -22.927 -10.231 17.692 1.00 69.31 289 TRP A CA 1
ATOM 2214 C C . TRP A 1 289 ? -22.569 -8.836 17.173 1.00 69.31 289 TRP A C 1
ATOM 2216 O O . TRP A 1 289 ? -21.949 -8.709 16.119 1.00 69.31 289 TRP A O 1
ATOM 2226 N N . ASN A 1 290 ? -22.920 -7.791 17.926 1.00 58.53 290 ASN A N 1
ATOM 2227 C CA . ASN A 1 290 ? -22.646 -6.408 17.555 1.00 58.53 290 ASN A CA 1
ATOM 2228 C C . ASN A 1 290 ? -21.139 -6.128 17.513 1.00 58.53 290 ASN A C 1
ATOM 2230 O O . ASN A 1 290 ? -20.677 -5.439 16.612 1.00 58.53 290 ASN A O 1
ATOM 2234 N N . GLU A 1 291 ? -20.360 -6.684 18.446 1.00 60.44 291 GLU A N 1
ATOM 2235 C CA . GLU A 1 291 ? -18.898 -6.580 18.416 1.00 60.44 291 GLU A CA 1
ATOM 2236 C C . GLU A 1 291 ? -18.315 -7.185 17.136 1.00 60.44 291 GLU A C 1
ATOM 2238 O O . GLU A 1 291 ? -17.538 -6.520 16.451 1.00 60.44 291 GLU A O 1
ATOM 2243 N N . GLN A 1 292 ? -18.744 -8.394 16.767 1.00 59.25 292 GLN A N 1
ATOM 2244 C CA . GLN A 1 292 ? -18.274 -9.054 15.550 1.00 59.25 292 GLN A CA 1
ATOM 2245 C C . GLN A 1 292 ? -18.682 -8.290 14.285 1.00 59.25 292 GLN A C 1
ATOM 2247 O O . GLN A 1 292 ? -17.861 -8.127 13.385 1.00 59.25 292 GLN A O 1
ATOM 2252 N N . VAL A 1 293 ? -19.907 -7.761 14.212 1.00 58.44 293 VAL A N 1
ATOM 2253 C CA . VAL A 1 293 ? -20.357 -6.948 13.067 1.00 58.44 293 VAL A CA 1
ATOM 2254 C C . VAL A 1 293 ? -19.556 -5.651 12.948 1.00 58.44 293 VAL A C 1
ATOM 2256 O O . VAL A 1 293 ? -19.062 -5.343 11.869 1.00 58.44 293 VAL A O 1
ATOM 2259 N N . GLN A 1 294 ? -19.388 -4.906 14.043 1.00 51.94 294 GLN A N 1
ATOM 2260 C CA . GLN A 1 294 ? -18.636 -3.645 14.048 1.00 51.94 294 GLN A CA 1
ATOM 2261 C C . GLN A 1 294 ? -17.162 -3.858 13.708 1.00 51.94 294 GLN A C 1
ATOM 2263 O O . GLN A 1 294 ? -16.567 -3.053 12.999 1.00 51.94 294 GLN A O 1
ATOM 2268 N N . PHE A 1 295 ? -16.580 -4.959 14.180 1.00 54.81 295 PHE A N 1
ATOM 2269 C CA . PHE A 1 295 ? -15.230 -5.351 13.815 1.00 54.81 295 PHE A CA 1
ATOM 2270 C C . PHE A 1 295 ? -15.107 -5.603 12.303 1.00 54.81 295 PHE A C 1
ATOM 2272 O O . PHE A 1 295 ? -14.207 -5.06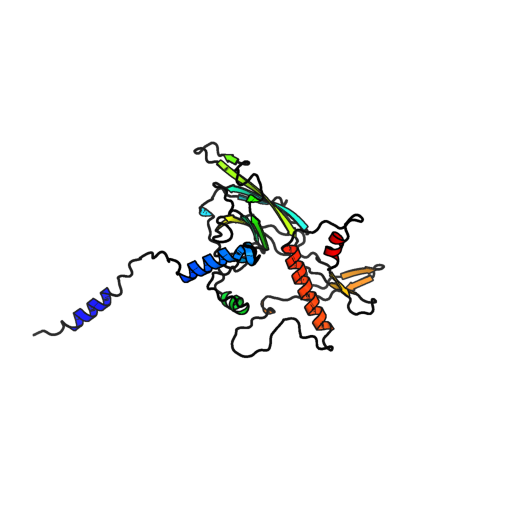0 11.667 1.00 54.81 295 PHE A O 1
ATOM 2279 N N . HIS A 1 296 ? -16.041 -6.354 11.707 1.00 52.47 296 HIS A N 1
ATOM 2280 C CA . HIS A 1 296 ? -16.049 -6.591 10.259 1.00 52.47 296 HIS A CA 1
ATOM 2281 C C . HIS A 1 296 ? -16.248 -5.298 9.463 1.00 52.47 296 HIS A C 1
ATOM 2283 O O . HIS A 1 296 ? -15.554 -5.098 8.472 1.00 52.47 296 HIS A O 1
ATOM 2289 N N . LEU A 1 297 ? -17.144 -4.407 9.899 1.00 50.66 297 LEU A N 1
ATOM 2290 C CA . LEU A 1 297 ? -17.330 -3.098 9.266 1.00 50.66 297 LEU A CA 1
ATOM 2291 C C . LEU A 1 297 ? -16.058 -2.246 9.350 1.00 50.66 297 LEU A C 1
ATOM 2293 O O . LEU A 1 297 ? -15.620 -1.730 8.333 1.00 50.66 297 LEU A O 1
ATOM 2297 N N . GLY A 1 298 ? -15.390 -2.200 10.506 1.00 46.34 298 GLY A N 1
ATOM 2298 C CA . GLY A 1 298 ? -14.129 -1.469 10.653 1.00 46.34 298 GLY A CA 1
ATOM 2299 C C . GLY A 1 298 ? -12.996 -2.007 9.770 1.00 46.34 298 GLY A C 1
ATOM 2300 O O . GLY A 1 298 ? -12.188 -1.226 9.269 1.00 46.34 298 GLY A O 1
ATOM 2301 N N . VAL A 1 299 ? -12.943 -3.324 9.539 1.00 50.22 299 VAL A N 1
ATOM 2302 C CA . VAL A 1 299 ? -12.009 -3.929 8.571 1.00 50.22 299 VAL A CA 1
ATOM 2303 C C . VAL A 1 299 ? -12.376 -3.529 7.140 1.00 50.22 299 VAL A C 1
ATOM 2305 O O . VAL A 1 299 ? -11.494 -3.143 6.380 1.00 50.22 299 VAL A O 1
ATOM 2308 N N . LEU A 1 300 ? -13.664 -3.553 6.785 1.00 49.03 300 LEU A N 1
ATOM 2309 C CA . LEU A 1 300 ? -14.137 -3.126 5.464 1.00 49.03 300 LEU A CA 1
ATOM 2310 C C . LEU A 1 300 ? -13.861 -1.639 5.203 1.00 49.03 300 LEU A C 1
ATOM 2312 O O . LEU A 1 300 ? -13.438 -1.290 4.104 1.00 49.03 300 LEU A O 1
ATOM 2316 N N . ASP A 1 301 ? -14.033 -0.777 6.205 1.00 49.62 301 ASP A N 1
ATOM 2317 C CA . ASP A 1 301 ? -13.724 0.653 6.114 1.00 49.62 301 ASP A CA 1
ATOM 2318 C C . ASP A 1 301 ? -12.221 0.891 5.961 1.00 49.62 301 ASP A C 1
ATOM 2320 O O . ASP A 1 301 ? -11.795 1.766 5.204 1.00 49.62 301 ASP A O 1
ATOM 2324 N N . GLN A 1 302 ? -11.395 0.096 6.648 1.00 52.94 302 GLN A N 1
ATOM 2325 C CA . GLN A 1 302 ? -9.947 0.142 6.490 1.00 52.94 302 GLN A CA 1
ATOM 2326 C C . GLN A 1 302 ? -9.525 -0.318 5.087 1.00 52.94 302 GLN A C 1
ATOM 2328 O O . GLN A 1 302 ? -8.708 0.353 4.455 1.00 52.94 302 GLN A O 1
ATOM 2333 N N . ASP A 1 303 ? -10.100 -1.408 4.580 1.00 52.47 303 ASP A N 1
ATOM 2334 C CA . ASP A 1 303 ? -9.866 -1.896 3.219 1.00 52.47 303 ASP A CA 1
ATOM 2335 C C . ASP A 1 303 ? -10.308 -0.860 2.174 1.00 52.47 303 ASP A C 1
ATOM 2337 O O . ASP A 1 303 ? -9.587 -0.600 1.208 1.00 52.47 303 ASP A O 1
ATOM 2341 N N . LEU A 1 304 ? -11.448 -0.198 2.384 1.00 53.44 304 LEU A N 1
ATOM 2342 C CA . LEU A 1 304 ? -11.935 0.867 1.510 1.00 53.44 304 LEU A CA 1
ATOM 2343 C C . LEU A 1 304 ? -11.010 2.091 1.539 1.00 53.44 304 LEU A C 1
ATOM 2345 O O . LEU A 1 304 ? -10.610 2.581 0.485 1.00 53.44 304 LEU A O 1
ATOM 2349 N N . ALA A 1 305 ? -10.590 2.538 2.726 1.00 57.69 305 ALA A N 1
ATOM 2350 C CA . ALA A 1 305 ? -9.643 3.643 2.892 1.00 57.69 305 ALA A CA 1
ATOM 2351 C C . ALA A 1 305 ? -8.254 3.336 2.299 1.00 57.69 305 ALA A C 1
ATOM 2353 O O . ALA A 1 305 ? -7.496 4.240 1.935 1.00 57.69 305 ALA A O 1
ATOM 2354 N N . ILE A 1 306 ? -7.897 2.055 2.196 1.00 58.41 306 ILE A N 1
ATOM 2355 C CA . ILE A 1 306 ? -6.707 1.609 1.477 1.00 58.41 306 ILE A CA 1
ATOM 2356 C C . ILE A 1 306 ? -6.929 1.690 -0.041 1.00 58.41 306 ILE A C 1
ATOM 2358 O O . ILE A 1 306 ? -6.018 2.090 -0.766 1.00 58.41 306 ILE A O 1
ATOM 2362 N N . LEU A 1 307 ? -8.103 1.335 -0.551 1.00 50.66 307 LEU A N 1
ATOM 2363 C CA . LEU A 1 307 ? -8.336 1.218 -1.992 1.00 50.66 307 LEU A CA 1
ATOM 2364 C C . LEU A 1 307 ? -8.730 2.529 -2.678 1.00 50.66 307 LEU A C 1
ATOM 2366 O O . LEU A 1 307 ? -8.415 2.708 -3.856 1.00 50.66 307 LEU A O 1
ATOM 2370 N N . GLU A 1 308 ? -9.394 3.436 -1.971 1.00 59.09 308 GLU A N 1
ATOM 2371 C CA . GLU A 1 308 ? -9.967 4.649 -2.551 1.00 59.09 308 GLU A CA 1
ATOM 2372 C C . GLU A 1 308 ? -9.172 5.909 -2.200 1.00 59.09 308 GLU A C 1
ATOM 2374 O O . GLU A 1 308 ? -8.488 5.993 -1.177 1.00 59.09 308 GLU A O 1
ATOM 2379 N N . GLU A 1 309 ? -9.239 6.907 -3.085 1.00 55.53 309 GLU A N 1
ATOM 2380 C CA . GLU A 1 309 ? -8.727 8.237 -2.766 1.00 55.53 309 GLU A CA 1
ATOM 2381 C C . GLU A 1 309 ? -9.617 8.886 -1.709 1.00 55.53 309 GLU A C 1
ATOM 2383 O O . GLU A 1 309 ? -10.846 8.827 -1.782 1.00 55.53 309 GLU A O 1
ATOM 2388 N N . LYS A 1 310 ? -8.986 9.533 -0.725 1.00 58.50 310 LYS A N 1
ATOM 2389 C CA . LYS A 1 310 ? -9.711 10.213 0.342 1.00 58.50 310 LYS A CA 1
ATOM 2390 C C . LYS A 1 310 ? -10.669 11.263 -0.241 1.00 58.50 310 LYS A C 1
ATOM 2392 O O . LYS A 1 310 ? -10.210 12.151 -0.967 1.00 58.50 310 LYS A O 1
ATOM 2397 N N . PRO A 1 311 ? -11.961 11.228 0.127 1.00 60.19 311 PRO A N 1
ATOM 2398 C CA . PRO A 1 311 ? -12.900 12.272 -0.255 1.00 60.19 311 PRO A CA 1
ATOM 2399 C C . PRO A 1 311 ? -12.463 13.647 0.292 1.00 60.19 311 PRO A C 1
ATOM 2401 O O . PRO A 1 311 ? -11.797 13.721 1.333 1.00 60.19 311 PRO A O 1
ATOM 2404 N N . PRO A 1 312 ? -12.815 14.754 -0.387 1.00 62.44 312 PRO A N 1
ATOM 2405 C CA . PRO A 1 312 ? -12.462 16.098 0.055 1.00 62.44 312 PRO A CA 1
ATOM 2406 C C . PRO A 1 312 ? -13.012 16.386 1.453 1.00 62.44 312 PRO A C 1
ATOM 2408 O O . PRO A 1 312 ? -14.180 16.117 1.725 1.00 62.44 312 PRO A O 1
ATOM 2411 N N . THR A 1 313 ? -12.191 16.988 2.320 1.00 67.88 313 THR A N 1
ATOM 2412 C CA . THR A 1 313 ? -12.618 17.414 3.660 1.00 67.88 313 THR A CA 1
ATOM 2413 C C . THR A 1 313 ? -13.909 18.225 3.575 1.00 67.88 313 THR A C 1
ATOM 2415 O O . THR A 1 313 ? -13.943 19.250 2.892 1.00 67.88 313 THR A O 1
ATOM 2418 N N . ILE A 1 314 ? -14.948 17.791 4.298 1.00 66.94 314 ILE A N 1
ATOM 2419 C CA . ILE A 1 314 ? -16.209 18.532 4.372 1.00 66.94 314 ILE A CA 1
ATOM 2420 C C . ILE A 1 314 ? -15.940 19.931 4.929 1.00 66.94 314 ILE A C 1
ATOM 2422 O O . ILE A 1 314 ? -15.344 20.091 5.995 1.00 66.94 314 ILE A O 1
ATOM 2426 N N . THR A 1 315 ? -16.443 20.938 4.228 1.00 72.75 315 THR A N 1
ATOM 2427 C CA . THR A 1 315 ? -16.546 22.315 4.707 1.00 72.75 315 THR A CA 1
ATOM 2428 C C . THR A 1 315 ? -18.018 22.705 4.845 1.00 72.75 315 THR A C 1
ATOM 2430 O O . THR A 1 315 ? -18.923 22.000 4.385 1.00 72.75 315 THR A O 1
ATOM 2433 N N . ASP A 1 316 ? -18.290 23.861 5.455 1.00 69.62 316 ASP A N 1
ATOM 2434 C CA . ASP A 1 316 ? -19.659 24.380 5.579 1.00 69.62 316 ASP A CA 1
ATOM 2435 C C . ASP A 1 316 ? -20.350 24.550 4.211 1.00 69.62 316 ASP A C 1
ATOM 2437 O O . ASP A 1 316 ? -21.573 24.433 4.115 1.00 69.62 316 ASP A O 1
ATOM 2441 N N . SER A 1 317 ? -19.566 24.735 3.141 1.00 79.38 317 SER A N 1
ATOM 2442 C CA . SER A 1 317 ? -20.036 24.848 1.758 1.00 79.38 317 SER A CA 1
ATOM 2443 C C . SER A 1 317 ? -20.188 23.517 1.013 1.00 79.38 317 SER A C 1
ATOM 2445 O O . SER A 1 317 ? -20.635 23.542 -0.131 1.00 79.38 317 SER A O 1
ATOM 2447 N N . SER A 1 318 ? -19.822 22.373 1.604 1.00 78.19 318 SER A N 1
ATOM 2448 C CA . SER A 1 318 ? -19.969 21.072 0.939 1.00 78.19 318 SER A CA 1
ATOM 2449 C C . SER A 1 318 ? -21.435 20.734 0.668 1.00 78.19 318 SER A C 1
ATOM 2451 O O . SER A 1 318 ? -22.321 20.979 1.501 1.00 78.19 318 SER A O 1
ATOM 2453 N N . SER A 1 319 ? -21.667 20.142 -0.499 1.00 74.31 319 SER A N 1
ATOM 2454 C CA . SER A 1 319 ? -22.965 19.666 -0.974 1.00 74.31 319 SER A CA 1
ATOM 2455 C C . SER A 1 319 ? -23.539 18.560 -0.082 1.00 74.31 319 SER A C 1
ATOM 2457 O O . SER A 1 319 ? -22.840 17.941 0.726 1.00 74.31 319 SER A O 1
ATOM 2459 N N . ASN A 1 320 ? -24.844 18.311 -0.206 1.00 69.94 320 ASN A N 1
ATOM 2460 C CA . ASN A 1 320 ? -25.492 17.232 0.539 1.00 69.94 320 ASN A CA 1
ATOM 2461 C C . ASN A 1 320 ? -24.986 15.858 0.083 1.00 69.94 320 ASN A C 1
ATOM 2463 O O . ASN A 1 320 ? -24.911 14.946 0.901 1.00 69.94 320 ASN A O 1
ATOM 2467 N N . GLU A 1 321 ? -24.597 15.739 -1.184 1.00 63.38 321 GLU A N 1
ATOM 2468 C CA . GLU A 1 321 ? -23.991 14.556 -1.786 1.00 63.38 321 GLU A CA 1
ATOM 2469 C C . GLU A 1 321 ? -22.590 14.287 -1.209 1.00 63.38 321 GLU A C 1
ATOM 2471 O O . GLU A 1 321 ? -22.320 13.173 -0.767 1.00 63.38 321 GLU A O 1
ATOM 2476 N N . GLU A 1 322 ? -21.732 15.309 -1.099 1.00 56.56 322 GLU A N 1
ATOM 2477 C CA . GLU A 1 322 ? -20.419 15.187 -0.436 1.00 56.56 322 GLU A CA 1
ATOM 2478 C C . GLU A 1 322 ? -20.567 14.843 1.051 1.00 56.56 322 GLU A C 1
ATOM 2480 O O . GLU A 1 322 ? -19.824 14.024 1.582 1.00 56.56 322 GLU A O 1
ATOM 2485 N N . LYS A 1 323 ? -21.568 15.419 1.730 1.00 62.31 323 LYS A N 1
ATOM 2486 C CA . LYS A 1 323 ? -21.874 15.112 3.137 1.00 62.31 323 LYS A CA 1
ATOM 2487 C C . LYS A 1 323 ? -22.453 13.710 3.329 1.00 62.31 323 LYS A C 1
ATOM 2489 O O . LYS A 1 323 ? -22.282 13.142 4.404 1.00 62.31 323 LYS A O 1
ATOM 2494 N N . ALA A 1 324 ? -23.148 13.157 2.335 1.00 58.97 324 ALA A N 1
ATOM 2495 C CA . ALA A 1 324 ? -23.715 11.812 2.402 1.00 58.97 324 ALA A CA 1
ATOM 2496 C C . ALA A 1 324 ? -22.628 10.728 2.397 1.00 58.97 324 ALA A C 1
ATOM 2498 O O . ALA A 1 324 ? -22.803 9.712 3.063 1.00 58.97 324 ALA A O 1
ATOM 2499 N N . TYR A 1 325 ? -21.490 10.982 1.742 1.00 50.62 325 TYR A N 1
ATOM 2500 C CA . TYR A 1 325 ? -20.346 10.064 1.712 1.00 50.62 325 TYR A CA 1
ATOM 2501 C C . TYR A 1 325 ? -19.742 9.790 3.101 1.00 50.62 325 TYR A C 1
ATOM 2503 O O . TYR A 1 325 ? -19.189 8.727 3.337 1.00 50.62 325 TYR A O 1
ATOM 2511 N N . TYR A 1 326 ? -19.879 10.734 4.038 1.00 52.72 326 TYR A N 1
ATOM 2512 C CA . TYR A 1 326 ? -19.361 10.626 5.410 1.00 52.72 326 TYR A CA 1
ATOM 2513 C C . TYR A 1 326 ? -20.415 10.199 6.443 1.00 52.72 326 TYR A C 1
ATOM 2515 O O . TYR A 1 326 ? -20.127 10.170 7.637 1.00 52.72 326 TYR A O 1
ATOM 2523 N N . LYS A 1 327 ? -21.659 9.957 6.012 1.00 43.50 327 LYS A N 1
ATOM 2524 C CA . LYS A 1 327 ? -22.768 9.541 6.888 1.00 43.50 327 LYS A CA 1
ATOM 2525 C C . LYS A 1 327 ? -22.994 8.026 6.909 1.00 43.50 327 LYS A C 1
ATOM 2527 O O . LYS A 1 327 ? -23.902 7.600 7.622 1.00 43.50 327 LYS A O 1
ATOM 2532 N N . ALA A 1 328 ? -22.253 7.271 6.098 1.00 38.53 328 ALA A N 1
ATOM 2533 C CA . ALA A 1 328 ? -22.300 5.813 6.066 1.00 38.53 328 ALA A CA 1
ATOM 2534 C C . ALA A 1 328 ? -21.508 5.226 7.237 1.00 38.53 328 ALA A C 1
ATOM 2536 O O . ALA A 1 328 ? -20.419 5.774 7.517 1.00 38.53 328 ALA A O 1
#

InterPro domains:
  IPR008963 Purple acid phosphatase-like, N-terminal [SSF49363] (203-261)
  IPR040974 Purple acid phosphatase, Fn3-like domain [PF17808] (81-210)

Sequence (328 aa):
MESSNWILKHVSLLLVFFLSHSCSSSEAFSPSLLDRVVTNTTHLHRNFTAVSQFRTINRQVLDDCSASSPSLKVNISSNSSLSDEEFVTVTVSGVSDPSDGDWVAMISPSNSDVKTCHLNEAFYLQTGDTDKLPLLCHYPVKAQYMKNDPNYLSCKNKECKTNEDGKCTCSGSIKFHVVNIRSDIEFVFLSGGFLNPCVVGRSTPVSFSNPKKPLYGHLSSIDSTGTSMRLTWVSGDKQPQQIQYGDGKTATSVVTTFSQNDMCISVPNSLNSFVASVPNFNGLNFSDWNEQVQFHLGVLDQDLAILEEKPPTITDSSSNEEKAYYKA

Solvent-accessible surface area (backbone atoms only — not comparable to full-atom values): 19888 Å² total; per-residue (Å²): 135,88,88,86,77,67,67,68,58,54,58,57,53,56,60,54,62,74,75,71,68,88,69,88,72,86,72,75,82,72,76,49,75,62,55,55,47,51,53,49,49,52,61,70,42,45,83,76,67,72,63,56,62,69,74,50,38,53,55,29,62,56,44,86,40,36,85,81,36,81,65,45,44,39,47,64,72,68,92,73,52,40,60,67,64,44,77,44,41,40,36,41,34,38,40,75,75,70,50,84,39,22,27,38,31,35,31,61,43,56,84,52,52,53,49,65,30,83,80,48,58,71,60,38,47,70,75,71,49,78,74,94,56,46,28,39,64,42,66,62,67,42,73,49,55,45,54,78,22,82,44,23,68,71,39,67,49,60,52,63,53,94,86,56,89,82,54,47,20,24,30,38,56,48,76,42,85,45,61,65,74,53,51,33,33,24,43,35,36,30,35,62,29,56,78,55,28,25,38,38,42,58,30,75,67,42,37,45,72,61,38,46,52,79,41,76,77,43,82,42,71,77,58,92,81,80,81,53,71,44,81,46,64,50,53,61,60,89,66,68,48,78,46,76,48,79,97,80,39,73,47,76,49,84,77,85,86,83,53,81,86,71,46,91,80,75,77,92,75,84,80,93,80,90,75,66,95,49,61,82,84,73,83,80,47,55,70,64,30,50,51,41,49,51,51,52,50,53,50,51,51,50,53,46,63,59,72,46,82,82,75,78,81,85,52,96,84,51,50,72,70,67,54,49,72,73,71,112

Foldseek 3Di:
DDDDPPPVVVVVVVVVVVVPPPDDDPPPDDDDPVRVVVVVVCVVCVVVVVDPLLVLLQFAFAAAPQVVQVQWAWEWPDPFADAQKDKIKIKIKRAQAFDQQKKKFKWPQPPAQQGFDPPCCLVCVVVVNNDPGRGGSTGGLDMDGQVVFVCQNVLVAWDFDPPDDRRIMGMGMDIDTDHLPLHKIKMWIWGPHSHHTYTRDIHPIHYHPFSFDWDDWDWDDPDPPVPDIDTDTDGPDQDWDWDADDPRDIDTDDDDDDDPVNPDPDRDDDDDDPDDPQDPDPVVCSNSNVVSVVVVVSVVVVSCPSYDDDQPDDDPPDDPVSVVVVVD

Radius of gyration: 28.08 Å; Cα contacts (8 Å, |Δi|>4): 459; chains: 1; bounding box: 62×102×60 Å

Organism: Cajanus cajan (NCBI:txid3821)

Secondary structure (DSSP, 8-state):
-----SSHHHHHHHHHHTSS---------PPPHHHHHHHHHHHHHTTTS---GGGGGGGS--EE-GGG-TT-EEEE--SSEE-SEEEEEEEEEEESS--TT-EEEEESSTT---SB-TT-HHHHHHTT-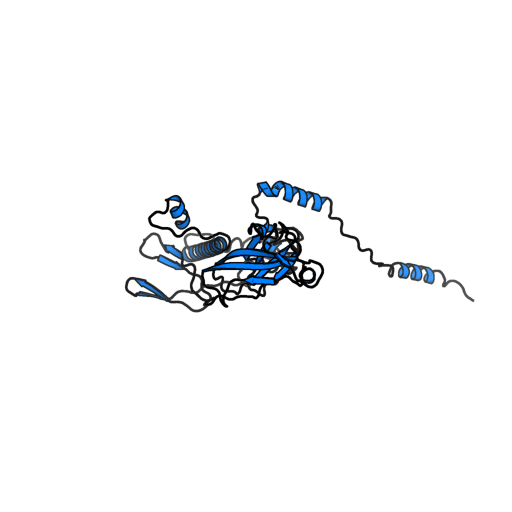------BSS--SEEEEGGGSTTTTTT-SEEE-TTSTT-EEEEEEEEEEEE--SS-BEEEEEESTTTS-EEEEEPPPBEES-TT--EEEEEEESSTTSS-EEEEEE-S-SS--EEEETTTEEEEPP-----GGGS-----SS------SSPPP-SS-HHHHHHHHHHHHHHHHHHHHHHSPPPPPP-TT--HHHHHTT--

Nearest PDB structures (foldseek):
  3zk4-assembly1_B  TM=7.547E-01  e=2.809E-10  Lupinus luteus
  7wo4-assembly1_G  TM=2.807E-01  e=2.735E-02  Homo sapiens
  8ent-assembly2_E  TM=3.843E-01  e=3.818E-01  Homo sapiens
  7jxe-assembly1_L  TM=2.567E-01  e=2.005E-01  Homo sapiens
  7y8s-assembly1_A  TM=3.224E-01  e=4.827E-01  Chelicerata

pLDDT: mean 71.09, std 20.73, range [27.12, 96.88]